Protein AF-A0A8W8NIX4-F1 (afdb_monomer)

Foldseek 3Di:
DDPLVVLLLLLLQVLLQVQKDWLVVSQVSSCPPPVNVPPPDDSVNSVVSVVVPPCFWDWDDDPVTTMIGTNDPEAADPCPPPDPFPPVDLYAQFDPCLLVVRDPVVVDVDPDHDPTHHDCPDPRSCVSCVVSVNNPPDSVSVSVSLCPPPVNVVPPPLPQAAADPCLCVPNDPDPLDLYDQAHPCLLVVNDPCPPNDPTDNDCLPPSNVVSCVSVVHDPPDDSVSSSVSSCCSHPVPDDDDDDDDDDDDDDDDDDDDDDDDDDDDDDDDDDDDD

Solvent-accessible surface area (backbone atoms only — not comparable to full-atom values): 17317 Å² total; per-residue (Å²): 135,53,73,63,57,52,54,48,53,51,51,47,55,52,34,65,76,55,54,54,42,39,40,62,55,49,41,49,55,54,37,68,34,84,93,26,68,84,54,87,67,47,54,72,57,52,51,57,51,49,63,75,36,65,76,48,40,45,76,46,82,51,90,91,54,29,33,37,28,62,44,76,91,63,56,63,47,91,48,71,88,79,51,85,39,72,86,82,42,64,41,34,63,45,30,66,42,54,57,66,79,61,29,62,57,74,78,39,93,54,92,57,79,63,97,47,46,93,53,69,81,46,76,59,32,47,53,33,26,53,75,71,62,40,71,88,51,51,73,65,57,46,29,53,53,44,56,70,31,64,69,56,63,64,48,77,57,67,71,74,77,43,70,29,69,42,46,76,71,74,69,59,87,63,92,83,57,98,39,40,70,51,30,66,43,54,64,70,72,67,45,90,54,60,94,73,41,95,51,44,81,68,72,80,38,70,75,43,38,52,51,34,52,70,62,76,42,75,69,88,63,56,75,64,58,36,40,51,55,49,38,51,69,66,54,64,89,61,83,85,84,82,84,79,86,78,80,89,84,80,93,83,79,88,85,81,86,77,82,88,82,85,91,85,84,90,84,87,82,89,81,88,80,132

Mean predicted aligned error: 18.23 Å

pLDDT: mean 74.91, std 17.7, range [29.52, 93.88]

InterPro domains:
  IPR000571 Zinc finger, CCCH-type [PS50103] (182-204)
  IPR051712 Mono-ADP-ribosyltransferase and antiviral protein [PTHR45740] (38-231)
  IPR057602 PARP12-like, CCCH zinc finger tandem [PF25261] (77-125)
  IPR057602 PARP12-like, CCCH zinc finger tandem [PF25261] (170-204)

Structure (mmCIF, N/CA/C/O backbone):
data_AF-A0A8W8NIX4-F1
#
_entry.id   AF-A0A8W8NIX4-F1
#
loop_
_atom_site.group_PDB
_atom_site.id
_atom_site.type_symbol
_atom_site.label_atom_id
_atom_site.label_alt_id
_atom_site.label_comp_id
_atom_site.label_asym_id
_atom_site.label_entity_id
_atom_site.label_seq_id
_atom_site.pdbx_PDB_ins_code
_atom_site.Cartn_x
_atom_site.Cartn_y
_atom_site.Cartn_z
_atom_site.occupancy
_atom_site.B_iso_or_equiv
_atom_site.auth_seq_id
_atom_site.auth_comp_id
_atom_site.auth_asym_id
_atom_site.auth_atom_id
_atom_site.pdbx_PDB_model_num
ATOM 1 N N . MET A 1 1 ? -23.989 10.417 13.147 1.00 68.62 1 MET A N 1
ATOM 2 C CA . MET A 1 1 ? -23.010 9.356 13.462 1.00 68.62 1 MET A CA 1
ATOM 3 C C . MET A 1 1 ? -23.666 8.386 14.427 1.00 68.62 1 MET A C 1
ATOM 5 O O . MET A 1 1 ? -24.214 8.840 15.423 1.00 68.62 1 MET A O 1
ATOM 9 N N . THR A 1 2 ? -23.696 7.092 14.107 1.00 87.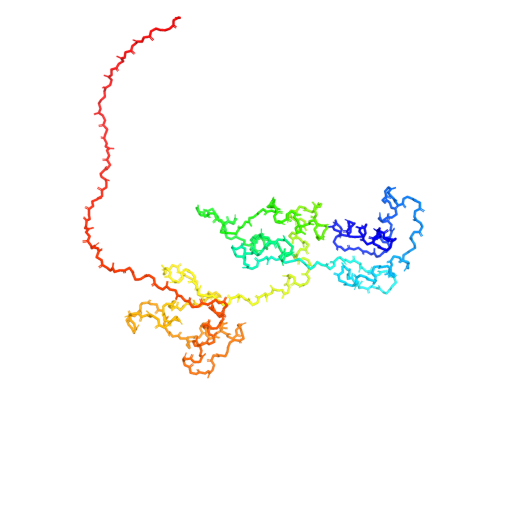50 2 THR A N 1
ATOM 10 C CA . THR A 1 2 ? -24.267 6.067 14.998 1.00 87.50 2 THR A CA 1
ATOM 11 C C . THR A 1 2 ? -23.307 5.735 16.140 1.00 87.50 2 THR A C 1
ATOM 13 O O . THR A 1 2 ? -22.107 5.995 16.045 1.00 87.50 2 THR A O 1
ATOM 16 N N . PHE A 1 3 ? -23.816 5.112 17.207 1.00 84.94 3 PHE A N 1
ATOM 17 C CA . PHE A 1 3 ? -22.979 4.633 18.310 1.00 84.94 3 PHE A CA 1
ATOM 18 C C . PHE A 1 3 ? -21.866 3.690 17.819 1.00 84.94 3 PHE A C 1
ATOM 20 O O . PHE A 1 3 ? -20.700 3.896 18.140 1.00 84.94 3 PHE A O 1
ATOM 27 N N . SER A 1 4 ? -22.193 2.722 16.957 1.00 85.31 4 SER A N 1
ATOM 28 C CA . SER A 1 4 ? -21.207 1.803 16.369 1.00 85.31 4 SER A CA 1
ATOM 29 C C . SER A 1 4 ? -20.141 2.523 15.537 1.00 85.31 4 SER A C 1
ATOM 31 O O . SER A 1 4 ? -18.967 2.180 15.635 1.00 85.31 4 SER A O 1
ATOM 33 N N . GLN A 1 5 ? -20.519 3.556 14.771 1.00 83.12 5 GLN A N 1
ATOM 34 C CA . GLN A 1 5 ? -19.571 4.370 13.997 1.00 83.12 5 GLN A CA 1
ATOM 35 C C . GLN A 1 5 ? -18.630 5.177 14.898 1.00 83.12 5 GLN A C 1
ATOM 37 O O . GLN A 1 5 ? -17.447 5.297 14.590 1.00 83.12 5 GLN A O 1
ATOM 42 N N . PHE A 1 6 ? -19.137 5.706 16.012 1.00 87.12 6 PHE A N 1
ATOM 43 C CA . PHE A 1 6 ? -18.326 6.416 16.999 1.00 87.12 6 PHE A CA 1
ATOM 44 C C . PHE A 1 6 ? -17.304 5.481 17.667 1.00 87.12 6 PHE A C 1
ATOM 46 O O . PHE A 1 6 ? -16.113 5.786 17.696 1.00 87.12 6 PHE A O 1
ATOM 53 N N . ILE A 1 7 ? -17.742 4.299 18.121 1.00 88.94 7 ILE A N 1
ATOM 54 C CA . ILE A 1 7 ? -16.846 3.289 18.709 1.00 88.94 7 ILE A CA 1
ATOM 55 C C . ILE A 1 7 ? -15.809 2.802 17.698 1.00 88.94 7 ILE A C 1
ATOM 57 O O . ILE A 1 7 ? -14.640 2.665 18.052 1.00 88.94 7 ILE A O 1
ATOM 61 N N . LYS A 1 8 ? -16.207 2.597 16.437 1.00 86.75 8 LYS A N 1
ATOM 62 C CA . LYS A 1 8 ? -15.278 2.278 15.349 1.00 86.75 8 LYS A CA 1
ATOM 63 C C . LYS A 1 8 ? -14.171 3.327 15.234 1.00 86.75 8 LYS A C 1
ATOM 65 O O . LYS A 1 8 ? -13.006 2.952 15.226 1.00 86.75 8 LYS A O 1
ATOM 70 N N . GLN A 1 9 ? -14.513 4.615 15.172 1.00 85.12 9 GLN A N 1
ATOM 71 C CA . GLN A 1 9 ? -13.513 5.678 15.019 1.00 85.12 9 GLN A CA 1
ATOM 72 C C . GLN A 1 9 ? -12.544 5.758 16.200 1.00 85.12 9 GLN A C 1
ATOM 74 O O . GLN A 1 9 ? -11.347 5.957 16.001 1.00 85.12 9 GLN A O 1
ATOM 79 N N . LEU A 1 10 ? -13.037 5.568 17.425 1.00 87.31 10 LEU A N 1
ATOM 80 C CA . LEU A 1 10 ? -12.178 5.516 18.607 1.00 87.31 10 LEU A CA 1
ATOM 81 C C . LEU A 1 10 ? -11.246 4.306 18.575 1.00 87.31 10 LEU A C 1
ATOM 83 O O . LEU A 1 10 ? -10.051 4.451 18.821 1.00 87.31 10 LEU A O 1
ATOM 87 N N . ALA A 1 11 ? -11.767 3.130 18.222 1.00 88.06 11 ALA A N 1
ATOM 88 C CA . ALA A 1 11 ? -10.952 1.933 18.066 1.00 88.06 11 ALA A CA 1
ATOM 89 C C . ALA A 1 11 ? -9.881 2.120 16.979 1.00 88.06 11 ALA A C 1
ATOM 91 O O . ALA A 1 11 ? -8.728 1.763 17.200 1.00 88.06 11 ALA A O 1
ATOM 92 N N . GLU A 1 12 ? -10.226 2.742 15.846 1.00 83.56 12 GLU A N 1
ATOM 93 C CA . GLU A 1 12 ? -9.268 3.111 14.798 1.00 83.56 12 GLU A CA 1
ATOM 94 C C . GLU A 1 12 ? -8.192 4.066 15.309 1.00 83.56 12 GLU A C 1
ATOM 96 O O . GLU A 1 12 ? -7.015 3.873 15.017 1.00 83.56 12 GLU A O 1
ATOM 101 N N . HIS A 1 13 ? -8.565 5.062 16.109 1.00 83.31 13 HIS A N 1
ATOM 102 C CA . HIS A 1 13 ? -7.613 6.012 16.669 1.00 83.31 13 HIS A CA 1
ATOM 103 C C . HIS A 1 13 ? -6.640 5.359 17.664 1.00 83.31 13 HIS A C 1
ATOM 105 O O . HIS A 1 13 ? -5.436 5.618 17.606 1.00 83.31 13 HIS A O 1
ATOM 111 N N . VAL A 1 14 ? -7.142 4.499 18.556 1.00 85.81 14 VAL A N 1
ATOM 112 C CA . VAL A 1 14 ? -6.322 3.780 19.545 1.00 85.81 14 VAL A CA 1
ATOM 113 C C . VAL A 1 14 ? -5.394 2.785 18.849 1.00 85.81 14 VAL A C 1
ATOM 115 O O . VAL A 1 14 ? -4.175 2.852 19.010 1.00 85.81 14 VAL A O 1
ATOM 118 N N . LEU A 1 15 ? -5.951 1.906 18.012 1.00 84.06 15 LEU A N 1
ATOM 119 C CA . LEU A 1 15 ? -5.181 0.883 17.301 1.00 84.06 15 LEU A CA 1
ATOM 120 C C . LEU A 1 15 ? -4.239 1.478 16.254 1.00 84.06 15 LEU A C 1
ATOM 122 O O . LEU A 1 15 ? -3.257 0.839 15.883 1.00 84.06 15 LEU A O 1
ATOM 126 N N . ALA A 1 16 ? -4.483 2.708 15.787 1.00 75.50 16 ALA A N 1
ATOM 127 C CA . ALA A 1 16 ? -3.515 3.387 14.942 1.00 75.50 16 ALA A CA 1
ATOM 128 C C . ALA A 1 16 ? -2.173 3.598 15.650 1.00 75.50 16 ALA A C 1
ATOM 130 O O . ALA A 1 16 ? -1.143 3.545 14.981 1.00 75.50 16 ALA A O 1
ATOM 131 N N . ARG A 1 17 ? -2.186 3.793 16.974 1.00 73.31 17 ARG A N 1
ATOM 132 C CA . ARG A 1 17 ? -0.989 4.020 17.795 1.00 73.31 17 ARG A CA 1
ATOM 133 C C . ARG A 1 17 ? -0.378 2.720 18.311 1.00 73.31 17 ARG A C 1
ATOM 135 O O . ARG A 1 17 ? 0.840 2.617 18.366 1.00 73.31 17 ARG A O 1
ATOM 142 N N . GLU A 1 18 ? -1.221 1.758 18.678 1.00 71.88 18 GLU A N 1
ATOM 143 C CA . GLU A 1 18 ? -0.799 0.529 19.367 1.00 71.88 18 GLU A CA 1
ATOM 144 C C . GLU A 1 18 ? -0.644 -0.687 18.432 1.00 71.88 18 GLU A C 1
ATOM 146 O O . GLU A 1 18 ? -0.256 -1.740 18.907 1.00 71.88 18 GLU A O 1
ATOM 151 N N . PHE A 1 19 ? -0.863 -0.547 17.115 1.00 72.81 19 PHE A N 1
ATOM 152 C CA . PHE A 1 19 ? -0.756 -1.567 16.043 1.00 72.81 19 PHE A CA 1
ATOM 153 C C . PHE A 1 19 ? -1.643 -2.816 16.214 1.00 72.81 19 PHE A C 1
ATOM 155 O O . PHE A 1 19 ? -2.429 -3.134 15.316 1.00 72.81 19 PHE A O 1
ATOM 162 N N . ALA A 1 20 ? -1.550 -3.492 17.354 1.00 84.25 20 ALA A N 1
ATOM 163 C CA . ALA A 1 20 ? -2.376 -4.600 17.789 1.00 84.25 20 ALA A CA 1
ATOM 164 C C . ALA A 1 20 ? -2.424 -4.639 19.324 1.00 84.25 20 ALA A C 1
ATOM 166 O O . ALA A 1 20 ? -1.425 -4.377 19.989 1.00 84.25 20 ALA A O 1
ATOM 167 N N . MET A 1 21 ? -3.578 -4.969 19.901 1.00 90.12 21 MET A N 1
ATOM 168 C CA . MET A 1 21 ? -3.688 -5.147 21.350 1.00 90.12 21 MET A CA 1
ATOM 169 C C . MET A 1 21 ? -4.822 -6.111 21.715 1.00 90.12 21 MET A C 1
ATOM 171 O O . MET A 1 21 ? -5.760 -6.267 20.925 1.00 90.12 21 MET A O 1
ATOM 175 N N . PRO A 1 22 ? -4.799 -6.725 22.911 1.00 92.56 22 PRO A N 1
ATOM 176 C CA . PRO A 1 22 ? -5.915 -7.532 23.391 1.00 92.56 22 PRO A CA 1
ATOM 177 C C . PRO A 1 22 ? -7.219 -6.728 23.413 1.00 92.56 22 PRO A C 1
ATOM 179 O O . PRO A 1 22 ? -7.224 -5.539 23.755 1.00 92.56 22 PRO A O 1
ATOM 182 N N . LEU A 1 23 ? -8.339 -7.369 23.077 1.00 91.56 23 LEU A N 1
ATOM 183 C CA . LEU A 1 23 ? -9.665 -6.747 23.073 1.00 91.56 23 LEU A CA 1
ATOM 184 C C . LEU A 1 23 ? -10.002 -6.099 24.429 1.00 91.56 23 LEU A C 1
ATOM 186 O O . LEU A 1 23 ? -10.593 -5.015 24.473 1.00 91.56 23 LEU A O 1
ATOM 190 N N . SER A 1 24 ? -9.612 -6.736 25.532 1.00 90.56 24 SER A N 1
ATOM 191 C CA . SER A 1 24 ? -9.742 -6.205 26.891 1.00 90.56 24 SER A CA 1
ATOM 192 C C . SER A 1 24 ? -8.970 -4.891 27.078 1.00 90.56 24 SER A C 1
ATOM 194 O O . SER A 1 24 ? -9.516 -3.921 27.619 1.00 90.56 24 SER A O 1
ATOM 196 N N . GLY A 1 25 ? -7.741 -4.828 26.560 1.00 90.94 25 GLY A N 1
ATOM 197 C CA . GLY A 1 25 ? -6.891 -3.641 26.541 1.00 90.94 25 GLY A CA 1
ATOM 198 C C . GLY A 1 25 ? -7.493 -2.515 25.703 1.00 90.94 25 GLY A C 1
ATOM 199 O O . GLY A 1 25 ? -7.565 -1.377 26.168 1.00 90.94 25 GLY A O 1
ATOM 200 N N . LEU A 1 26 ? -8.025 -2.831 24.520 1.00 91.06 26 LEU A N 1
ATOM 201 C CA . LEU A 1 26 ? -8.713 -1.859 23.667 1.00 91.06 26 LEU A CA 1
ATOM 202 C C . LEU A 1 26 ? -9.961 -1.285 24.352 1.00 91.06 26 LEU A C 1
ATOM 204 O O . LEU A 1 26 ? -10.183 -0.074 24.343 1.00 91.06 26 LEU A O 1
ATOM 208 N N . ALA A 1 27 ? -10.758 -2.133 25.007 1.00 90.06 27 ALA A N 1
ATOM 209 C CA . ALA A 1 27 ? -11.926 -1.694 25.769 1.00 90.06 27 ALA A CA 1
ATOM 210 C C . ALA A 1 27 ? -11.552 -0.784 26.949 1.00 90.06 27 ALA A C 1
ATOM 212 O O . ALA A 1 27 ? -12.332 0.095 27.321 1.00 90.06 27 ALA A O 1
ATOM 213 N N . LEU A 1 28 ? -10.387 -0.994 27.568 1.00 88.62 28 LEU A N 1
ATOM 214 C CA . LEU A 1 28 ? -9.867 -0.120 28.618 1.00 88.62 28 LEU A CA 1
ATOM 215 C C . LEU A 1 28 ? -9.376 1.215 28.043 1.00 88.62 28 LEU A C 1
ATOM 217 O O . LEU A 1 28 ? -9.748 2.265 28.563 1.00 88.62 28 LEU A O 1
ATOM 221 N N . ALA A 1 29 ? -8.620 1.184 26.945 1.00 88.44 29 ALA A N 1
ATOM 222 C CA . ALA A 1 29 ? -8.117 2.377 26.269 1.00 88.44 29 ALA A CA 1
ATOM 223 C C . ALA A 1 29 ? -9.255 3.296 25.795 1.00 88.44 29 ALA A C 1
ATOM 225 O O . ALA A 1 29 ? -9.218 4.494 26.058 1.00 88.44 29 ALA A O 1
ATOM 226 N N . ILE A 1 30 ? -10.310 2.732 25.194 1.00 88.00 30 ILE A N 1
ATOM 227 C CA . ILE A 1 30 ? -11.506 3.489 24.785 1.00 88.00 30 ILE A CA 1
ATOM 228 C C . ILE A 1 30 ? -12.200 4.124 25.998 1.00 88.00 30 ILE A C 1
ATOM 230 O O . ILE A 1 30 ? -12.649 5.261 25.921 1.00 88.00 30 ILE A O 1
ATOM 234 N N . ARG A 1 31 ? -12.275 3.427 27.137 1.00 84.75 31 ARG A N 1
ATOM 235 C CA . ARG A 1 31 ? -12.898 3.953 28.370 1.00 84.75 31 ARG A CA 1
ATOM 236 C C . ARG A 1 31 ? -12.125 5.111 28.988 1.00 84.75 31 ARG A C 1
ATOM 238 O O . ARG A 1 31 ? -12.722 5.978 29.618 1.00 84.75 31 ARG A O 1
ATOM 245 N N . ASN A 1 32 ? -10.805 5.080 28.833 1.00 83.62 32 ASN A N 1
ATOM 246 C CA . ASN A 1 32 ? -9.908 6.116 29.322 1.00 83.62 32 ASN A CA 1
ATOM 247 C C . ASN A 1 32 ? -9.914 7.361 28.421 1.00 83.62 32 ASN A C 1
ATOM 249 O O . ASN A 1 32 ? -9.371 8.391 28.823 1.00 83.62 32 ASN A O 1
ATOM 253 N N . ASP A 1 33 ? -10.539 7.299 27.239 1.00 81.44 33 ASP A N 1
ATOM 254 C CA . ASP A 1 33 ? -10.767 8.482 26.417 1.00 81.44 33 ASP A CA 1
ATOM 255 C C . ASP A 1 33 ? -11.686 9.468 27.170 1.00 81.44 33 ASP A C 1
ATOM 257 O O . ASP A 1 33 ? -12.766 9.074 27.631 1.00 81.44 33 ASP A O 1
ATOM 261 N N . PRO A 1 34 ? -11.307 10.755 27.298 1.00 78.50 34 PRO A N 1
ATOM 262 C CA . PRO A 1 34 ? -12.113 11.760 27.993 1.00 78.50 34 PRO A CA 1
ATOM 263 C C . PRO A 1 34 ? -13.551 11.860 27.472 1.00 78.50 34 PRO A C 1
ATOM 265 O O . PRO A 1 34 ? -14.472 12.134 28.244 1.00 78.50 34 PRO A O 1
ATOM 268 N N . SER A 1 35 ? -13.756 11.584 26.182 1.00 74.38 35 SER A N 1
ATOM 269 C CA . SER A 1 35 ? -15.058 11.605 25.508 1.00 74.38 35 SER A CA 1
ATOM 270 C C . SER A 1 35 ? -15.941 10.410 25.891 1.00 74.38 35 SER 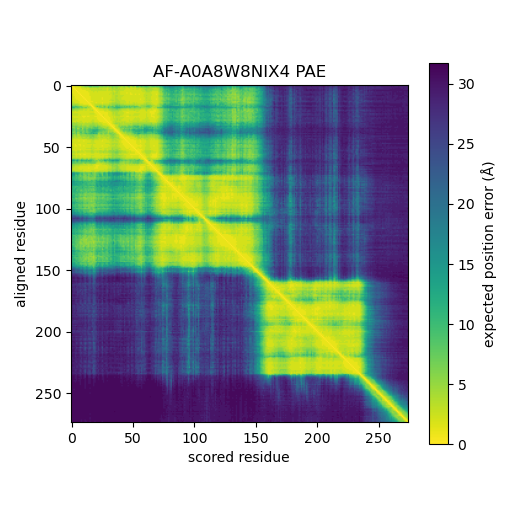A C 1
ATOM 272 O O . SER A 1 35 ? -17.146 10.431 25.649 1.00 74.38 35 SER A O 1
ATOM 274 N N . CYS A 1 36 ? -15.362 9.373 26.503 1.00 75.06 36 CYS A N 1
ATOM 275 C CA . CYS A 1 36 ? -16.015 8.114 26.861 1.00 75.06 36 CYS A CA 1
ATOM 276 C C . CYS A 1 36 ? -16.025 7.834 28.368 1.00 75.06 36 CYS A C 1
ATOM 278 O O . CYS A 1 36 ? -16.373 6.727 28.774 1.00 75.06 36 CYS A O 1
ATOM 280 N N . LYS A 1 37 ? -15.709 8.826 29.211 1.00 66.00 37 LYS A N 1
ATOM 281 C CA . LYS A 1 37 ? -15.588 8.670 30.674 1.00 66.00 37 LYS A CA 1
ATOM 282 C C . LYS A 1 37 ? -16.801 8.003 31.347 1.00 66.00 37 LYS A C 1
ATOM 284 O O . LYS A 1 37 ? -16.649 7.328 32.361 1.00 66.00 37 LYS A O 1
ATOM 289 N N . TYR A 1 38 ? -18.000 8.180 30.789 1.00 72.06 38 TYR A N 1
ATOM 290 C CA . TYR A 1 38 ? -19.254 7.608 31.305 1.00 72.06 38 TYR A CA 1
ATOM 291 C C . TYR A 1 38 ? -19.743 6.383 30.520 1.00 72.06 38 TYR A C 1
ATOM 293 O O . TYR A 1 38 ? -20.796 5.821 30.825 1.00 72.06 38 TYR A O 1
ATOM 301 N N . LEU A 1 39 ? -19.001 5.964 29.497 1.00 75.19 39 LEU A N 1
ATOM 302 C CA . LEU A 1 39 ? -19.391 4.874 28.626 1.00 75.19 39 LEU A CA 1
ATOM 303 C C . LEU A 1 39 ? -19.068 3.523 29.276 1.00 75.19 39 LEU A C 1
ATOM 305 O O . LEU A 1 39 ? -17.912 3.118 29.390 1.00 75.19 39 LEU A O 1
ATOM 309 N N . GLN A 1 40 ? -20.106 2.776 29.651 1.00 73.69 40 GLN A N 1
ATOM 310 C CA . GLN A 1 40 ? -19.968 1.411 30.168 1.00 73.69 40 GLN A CA 1
ATOM 311 C C . GLN A 1 40 ? -19.853 0.387 29.028 1.00 73.69 40 GLN A C 1
ATOM 313 O O . GLN A 1 40 ? -20.715 -0.477 28.844 1.00 73.69 40 GLN A O 1
ATOM 318 N N . LEU A 1 41 ? -18.790 0.487 28.227 1.00 80.38 41 LEU A N 1
ATOM 319 C CA . LEU A 1 41 ? -18.563 -0.433 27.116 1.00 80.38 41 LEU A CA 1
ATOM 320 C C . LEU A 1 41 ? -17.995 -1.767 27.624 1.00 80.38 41 LEU A C 1
ATOM 322 O O . LEU A 1 41 ? -16.831 -1.861 28.011 1.00 80.38 41 LEU A O 1
ATOM 326 N N . LYS A 1 42 ? -18.823 -2.818 27.621 1.00 83.31 42 LYS A N 1
ATOM 327 C CA . LYS A 1 42 ? -18.377 -4.184 27.938 1.00 83.31 42 LYS A CA 1
ATOM 328 C C . LYS A 1 42 ? -17.537 -4.756 26.779 1.00 83.31 42 LYS A C 1
ATOM 330 O O . LYS A 1 42 ? -17.915 -4.531 25.626 1.00 83.31 42 LYS A O 1
ATOM 335 N N . PRO A 1 43 ? -16.490 -5.566 27.042 1.00 83.06 43 PRO A N 1
ATOM 336 C CA . PRO A 1 43 ? -15.667 -6.182 25.992 1.00 83.06 43 PRO A CA 1
ATOM 337 C C . PRO A 1 43 ? -16.477 -6.969 24.954 1.00 83.06 43 PRO A C 1
ATOM 339 O O . PRO A 1 43 ? -16.242 -6.842 23.759 1.00 83.06 43 PRO A O 1
ATOM 342 N N . ILE A 1 44 ? -17.513 -7.695 25.388 1.00 86.19 44 ILE A N 1
ATOM 343 C CA . ILE A 1 44 ? -18.415 -8.444 24.494 1.00 86.19 44 ILE A CA 1
ATOM 344 C C . ILE A 1 44 ? -19.148 -7.507 23.522 1.00 86.19 44 ILE A C 1
ATOM 346 O O . ILE A 1 44 ? -19.319 -7.831 22.348 1.00 86.19 44 ILE A O 1
ATOM 350 N N . THR A 1 45 ? -19.586 -6.338 23.995 1.00 88.69 45 THR A N 1
ATOM 351 C CA . THR A 1 45 ? -20.259 -5.341 23.153 1.00 88.69 45 THR A CA 1
ATOM 352 C C . THR A 1 45 ? -19.282 -4.728 22.157 1.00 88.69 45 THR A C 1
ATOM 354 O O . THR A 1 45 ? -19.626 -4.601 20.985 1.00 88.69 45 THR A O 1
ATOM 357 N N . LEU A 1 46 ? -18.059 -4.404 22.595 1.00 90.62 46 LEU A N 1
ATOM 358 C CA . LEU A 1 46 ? -17.000 -3.924 21.705 1.00 90.62 46 LEU A CA 1
ATOM 359 C C . LEU A 1 46 ? -16.699 -4.958 20.614 1.00 90.62 46 LEU A C 1
ATOM 361 O O . LEU A 1 46 ? -16.698 -4.604 19.440 1.00 90.62 46 LEU A O 1
ATOM 365 N N . HIS A 1 47 ? -16.541 -6.232 20.980 1.00 91.62 47 HIS A N 1
ATOM 366 C CA . HIS A 1 47 ? -16.286 -7.310 20.026 1.00 91.62 47 HIS A CA 1
ATOM 367 C C . HIS A 1 47 ? -17.360 -7.360 18.932 1.00 91.62 47 HIS A C 1
ATOM 369 O O . HIS A 1 47 ? -17.034 -7.309 17.749 1.00 91.62 47 HIS A O 1
ATOM 375 N N . LYS A 1 48 ? -18.644 -7.364 19.320 1.00 90.75 48 LYS A N 1
ATOM 376 C CA . LYS A 1 48 ? -19.776 -7.385 18.377 1.00 90.75 48 LYS A CA 1
ATOM 377 C C . LYS A 1 48 ? -19.796 -6.167 17.450 1.00 90.75 48 LYS A C 1
ATOM 379 O O . LYS A 1 48 ? -20.091 -6.308 16.268 1.00 90.75 48 LYS A O 1
ATOM 384 N N . ILE A 1 49 ? -19.488 -4.976 17.972 1.00 92.25 49 ILE A N 1
ATOM 385 C CA . ILE A 1 49 ? -19.428 -3.750 17.164 1.00 92.25 49 ILE A CA 1
ATOM 386 C C . ILE A 1 49 ? -18.302 -3.852 16.137 1.00 92.25 49 ILE A C 1
ATOM 388 O O . ILE A 1 49 ? -18.533 -3.618 14.956 1.00 92.25 49 ILE A O 1
ATOM 392 N N . LEU A 1 50 ? -17.097 -4.224 16.561 1.00 91.44 50 LEU A N 1
ATOM 393 C CA . LEU A 1 50 ? -15.936 -4.299 15.676 1.00 91.44 50 LEU A CA 1
ATOM 394 C C . LEU A 1 50 ? -16.076 -5.410 14.620 1.00 91.44 50 LEU A C 1
ATOM 396 O O . LEU A 1 50 ? -15.682 -5.206 13.477 1.00 91.44 50 LEU A O 1
ATOM 400 N N . GLN A 1 51 ? -16.723 -6.533 14.954 1.00 90.50 51 GLN A N 1
ATOM 401 C CA . GLN A 1 51 ? -17.066 -7.596 13.997 1.00 90.50 51 GLN A CA 1
ATOM 402 C C . GLN A 1 51 ? -18.014 -7.133 12.880 1.00 90.50 51 GLN A C 1
ATOM 404 O O . GLN A 1 51 ? -18.000 -7.714 11.800 1.00 90.50 51 GLN A O 1
ATOM 409 N N . SER A 1 52 ? -18.801 -6.072 13.098 1.00 89.75 52 SER A N 1
ATOM 410 C CA . SER A 1 52 ? -19.620 -5.467 12.035 1.00 89.75 52 SER A CA 1
ATOM 411 C C . SER A 1 52 ? -18.806 -4.659 11.010 1.00 89.75 52 SER A C 1
ATOM 413 O O . SER A 1 52 ? -19.363 -4.196 10.018 1.00 89.75 52 SER A O 1
ATOM 415 N N . TYR A 1 53 ? -17.490 -4.520 11.221 1.00 85.75 53 TYR A N 1
ATOM 416 C CA . TYR A 1 53 ? -16.555 -3.812 10.344 1.00 85.75 53 TYR A CA 1
ATOM 417 C C . TYR A 1 53 ? -15.360 -4.706 9.952 1.00 85.75 53 TYR A C 1
ATOM 419 O O . TYR A 1 53 ? -14.211 -4.376 10.269 1.00 85.75 53 TYR A O 1
ATOM 427 N N . PRO A 1 54 ? -15.601 -5.830 9.251 1.00 81.12 54 PRO A N 1
ATOM 428 C CA . PRO A 1 54 ? -14.557 -6.797 8.893 1.00 81.12 54 PRO A CA 1
ATOM 429 C C . PRO A 1 54 ? -13.486 -6.222 7.950 1.00 81.12 54 PRO A C 1
ATOM 431 O O . PRO A 1 54 ? -12.365 -6.724 7.896 1.00 81.12 54 PRO A O 1
ATOM 434 N N . ASP A 1 55 ? -13.797 -5.141 7.234 1.00 75.62 55 ASP A N 1
ATOM 435 C CA . ASP A 1 55 ? -12.834 -4.447 6.373 1.00 75.62 55 ASP A CA 1
ATOM 436 C C . ASP A 1 55 ? -11.880 -3.540 7.158 1.00 75.62 55 ASP A C 1
ATOM 438 O O . ASP A 1 55 ? -10.835 -3.158 6.643 1.00 75.62 55 ASP A O 1
ATOM 442 N N . SER A 1 56 ? -12.218 -3.196 8.406 1.00 80.44 56 SER A N 1
ATOM 443 C CA . SER A 1 56 ? -11.425 -2.291 9.246 1.00 80.44 56 SER A CA 1
ATOM 444 C C . SER A 1 56 ? -10.658 -3.008 10.353 1.00 80.44 56 SER A C 1
ATOM 446 O O . SER A 1 56 ? -9.597 -2.529 10.742 1.00 80.44 56 SER A O 1
ATOM 448 N N . PHE A 1 57 ? -11.143 -4.146 10.860 1.00 86.75 57 PHE A N 1
ATOM 449 C CA . PHE A 1 57 ? -10.520 -4.847 11.989 1.00 86.75 57 PHE A CA 1
ATOM 450 C C . PHE A 1 57 ? -10.283 -6.323 11.684 1.00 86.75 57 PHE A C 1
ATOM 452 O O . PHE A 1 57 ? -11.140 -7.000 11.119 1.00 86.75 57 PHE A O 1
ATOM 459 N N . LYS A 1 58 ? -9.130 -6.832 12.123 1.00 87.44 58 LYS A N 1
ATOM 460 C CA . LYS A 1 58 ? -8.802 -8.259 12.142 1.00 87.44 58 LYS A CA 1
ATOM 461 C C . LYS A 1 58 ? -8.644 -8.731 13.588 1.00 87.44 58 LYS A C 1
ATOM 463 O O . LYS A 1 58 ? -8.168 -7.980 14.439 1.00 87.44 58 LYS A O 1
ATOM 468 N N . PHE A 1 59 ? -9.039 -9.975 13.838 1.00 89.06 59 PHE A N 1
ATOM 469 C CA . PHE A 1 59 ? -8.946 -10.640 15.138 1.00 89.06 59 PHE A CA 1
ATOM 470 C C . PHE A 1 59 ? -8.056 -11.875 15.008 1.00 89.06 59 PHE A C 1
ATOM 472 O O . PHE A 1 59 ? -8.219 -12.640 14.057 1.00 89.06 59 PHE A O 1
ATOM 479 N N . GLN A 1 60 ? -7.127 -12.072 15.941 1.00 86.56 60 GLN A N 1
ATOM 480 C CA . GLN A 1 60 ? -6.232 -13.233 15.987 1.00 86.56 60 GLN A CA 1
ATOM 481 C C . GLN A 1 60 ? -6.066 -13.735 17.431 1.00 86.56 60 GLN A C 1
ATOM 483 O O . GLN A 1 60 ? -6.373 -13.025 18.385 1.00 86.56 60 GLN A O 1
ATOM 488 N N . GLY A 1 61 ? -5.582 -14.965 17.609 1.00 80.88 61 GLY A N 1
ATOM 489 C CA . GLY A 1 61 ? -5.252 -15.503 18.934 1.00 80.88 61 GLY A CA 1
ATOM 490 C C . GLY A 1 61 ? -6.432 -16.105 19.710 1.00 80.88 61 GLY A C 1
ATOM 491 O O . GLY A 1 61 ? -7.311 -16.752 19.137 1.00 80.88 61 GLY A O 1
ATOM 492 N N . ALA A 1 62 ? -6.391 -15.978 21.040 1.00 79.62 62 ALA A N 1
ATOM 493 C CA . ALA A 1 62 ? -7.275 -16.685 21.970 1.00 79.62 62 ALA A CA 1
ATOM 494 C C . ALA A 1 62 ? -8.762 -16.315 21.801 1.00 79.62 62 ALA A C 1
ATOM 496 O O . ALA A 1 62 ? -9.108 -15.179 21.494 1.00 79.62 62 ALA A O 1
ATOM 497 N N . ARG A 1 63 ? -9.666 -17.275 22.056 1.00 77.94 63 ARG A N 1
ATOM 498 C CA . ARG A 1 63 ? -11.120 -17.071 21.887 1.00 77.94 63 ARG A CA 1
ATOM 499 C C . ARG A 1 63 ? -11.733 -16.086 22.886 1.00 77.94 63 ARG A C 1
ATOM 501 O O . ARG A 1 63 ? -12.721 -15.439 22.553 1.00 77.94 63 ARG A O 1
ATOM 508 N N . GLU A 1 64 ? -11.193 -16.011 24.100 1.00 83.56 64 GLU A N 1
ATOM 509 C CA . GLU A 1 64 ? -11.766 -15.204 25.186 1.00 83.56 64 GLU A CA 1
ATOM 510 C C . GLU A 1 64 ? -11.316 -13.739 25.138 1.00 83.56 64 GLU A C 1
ATOM 512 O O . GLU A 1 64 ? -12.126 -12.843 25.372 1.00 83.56 64 GLU A O 1
ATOM 517 N N . ASP A 1 65 ? -10.053 -13.500 24.779 1.00 88.69 65 ASP A N 1
ATOM 518 C CA . ASP A 1 65 ? -9.468 -12.166 24.638 1.00 88.69 65 ASP A CA 1
ATOM 519 C C . ASP A 1 65 ? -8.614 -12.102 23.361 1.00 88.69 65 ASP A C 1
ATOM 521 O O . ASP A 1 65 ? -7.386 -12.201 23.422 1.00 88.69 65 ASP A O 1
ATOM 525 N N . PRO A 1 66 ? -9.258 -12.036 22.182 1.00 90.62 66 PRO A N 1
ATOM 526 C CA . PRO A 1 66 ? -8.540 -12.011 20.919 1.00 90.62 66 PRO A CA 1
ATOM 527 C C . PRO A 1 66 ? -7.734 -10.721 20.786 1.00 90.62 66 PRO A C 1
ATOM 529 O O . PRO A 1 66 ? -8.154 -9.645 21.220 1.00 90.62 66 PRO A O 1
ATOM 532 N N . GLU A 1 67 ? -6.595 -10.825 20.118 1.00 90.94 67 GLU A N 1
ATOM 533 C CA . GLU A 1 67 ? -5.821 -9.671 19.697 1.00 90.94 67 GLU A CA 1
ATOM 534 C C . GLU A 1 67 ? -6.537 -8.984 18.534 1.00 90.94 67 GLU A C 1
ATOM 536 O O . GLU A 1 67 ? -6.892 -9.617 17.534 1.00 90.94 67 GLU A O 1
ATOM 541 N N . VAL A 1 68 ? -6.766 -7.681 18.675 1.00 90.31 68 VAL A N 1
ATOM 542 C CA . VAL A 1 68 ? -7.440 -6.845 17.685 1.00 90.31 68 VAL A CA 1
ATOM 543 C C . VAL A 1 68 ? -6.419 -5.927 17.047 1.00 90.31 68 VAL A C 1
ATOM 545 O O . VAL A 1 68 ? -5.664 -5.242 17.734 1.00 90.31 68 VAL A O 1
ATOM 548 N N . SER A 1 69 ? -6.432 -5.863 15.725 1.00 86.31 69 SER A N 1
ATOM 549 C CA . SER A 1 69 ? -5.611 -4.930 14.957 1.00 86.31 69 SER A CA 1
ATOM 550 C C . SER A 1 69 ? -6.394 -4.373 13.782 1.00 86.31 69 SER A C 1
ATOM 552 O O . SER A 1 69 ? -7.430 -4.903 13.375 1.00 86.31 69 SER A O 1
ATOM 554 N N . LEU A 1 70 ? -5.913 -3.260 13.241 1.00 81.25 70 LEU A N 1
ATOM 555 C CA . LEU A 1 70 ? -6.540 -2.646 12.081 1.00 81.25 70 LEU A CA 1
ATOM 556 C C . LEU A 1 70 ? -6.141 -3.378 10.805 1.00 81.25 70 LEU A C 1
ATOM 558 O O . LEU A 1 70 ? -4.957 -3.588 10.539 1.00 81.25 70 LEU A O 1
ATOM 562 N N . ARG A 1 71 ? -7.135 -3.690 9.977 1.00 74.81 71 ARG A N 1
ATOM 563 C CA . ARG A 1 71 ? -6.915 -4.038 8.580 1.00 74.81 71 ARG A CA 1
ATOM 564 C C . ARG A 1 71 ? -6.622 -2.738 7.835 1.00 74.81 71 ARG A C 1
ATOM 566 O O . ARG A 1 71 ? -7.445 -1.829 7.784 1.00 74.81 71 ARG A O 1
ATOM 573 N N . LEU A 1 72 ? -5.400 -2.619 7.334 1.00 69.31 72 LEU A N 1
ATOM 574 C CA . LEU A 1 72 ? -4.993 -1.497 6.504 1.00 69.31 72 LEU A CA 1
ATOM 575 C C . LEU A 1 72 ? -5.234 -1.847 5.041 1.00 69.31 72 LEU A C 1
ATOM 577 O O . LEU A 1 72 ? -4.477 -2.617 4.466 1.00 69.31 72 LEU A O 1
ATOM 581 N N . SER A 1 73 ? -6.250 -1.245 4.434 1.00 70.75 73 SER A N 1
ATOM 582 C CA . SER A 1 73 ? -6.443 -1.266 2.981 1.00 70.75 73 SER A CA 1
ATOM 583 C C . SER A 1 73 ? -5.809 -0.018 2.351 1.00 70.75 73 SER A C 1
ATOM 585 O O . SER A 1 73 ? -6.501 0.781 1.719 1.00 70.75 73 SER A O 1
ATOM 587 N N . ILE A 1 74 ? -4.526 0.217 2.631 1.00 78.56 74 ILE A N 1
ATOM 588 C CA . ILE A 1 74 ? -3.753 1.328 2.066 1.00 78.56 74 ILE A CA 1
ATOM 589 C C . ILE A 1 74 ? -2.473 0.766 1.458 1.00 78.56 74 ILE A C 1
ATOM 591 O O . ILE A 1 74 ? -1.713 0.092 2.152 1.00 78.56 74 ILE A O 1
ATOM 595 N N . ASP A 1 75 ? -2.234 1.064 0.187 1.00 81.94 75 ASP A N 1
ATOM 596 C CA . ASP A 1 75 ? -0.997 0.703 -0.499 1.00 81.94 75 ASP A CA 1
ATOM 597 C C . ASP A 1 75 ? -0.326 1.963 -1.071 1.00 81.94 75 ASP A C 1
ATOM 599 O O . ASP A 1 75 ? -0.642 3.106 -0.712 1.00 81.94 75 ASP A O 1
ATOM 603 N N . ILE A 1 76 ? 0.663 1.759 -1.928 1.00 83.94 76 ILE A N 1
ATOM 604 C CA . ILE A 1 76 ? 1.408 2.776 -2.647 1.00 83.94 76 ILE A CA 1
ATOM 605 C C . ILE A 1 76 ? 0.903 2.801 -4.086 1.00 83.94 76 ILE A C 1
ATOM 607 O O . ILE A 1 76 ? 0.834 1.778 -4.757 1.00 83.94 76 ILE A O 1
ATOM 611 N N . CYS A 1 77 ? 0.569 3.991 -4.578 1.00 83.88 77 CYS A N 1
ATOM 612 C CA . CYS A 1 77 ? 0.070 4.168 -5.934 1.00 83.88 77 CYS A CA 1
ATOM 613 C C . CYS A 1 77 ? 1.148 3.796 -6.965 1.00 83.88 77 CYS A C 1
ATOM 615 O O . CYS A 1 77 ? 2.222 4.404 -6.994 1.00 83.88 77 CYS A O 1
ATOM 617 N N . ASN A 1 78 ? 0.828 2.858 -7.859 1.00 78.44 78 ASN A N 1
ATOM 618 C CA . ASN A 1 78 ? 1.746 2.395 -8.906 1.00 78.44 78 ASN A CA 1
ATOM 619 C C . ASN A 1 78 ? 1.888 3.381 -10.081 1.00 78.44 78 ASN A C 1
ATOM 621 O O . ASN A 1 78 ? 2.876 3.325 -10.809 1.00 78.44 78 ASN A O 1
ATOM 625 N N . ASN A 1 79 ? 0.954 4.328 -10.246 1.00 79.69 79 ASN A N 1
ATOM 626 C CA . ASN A 1 79 ? 0.957 5.295 -11.348 1.00 79.69 79 ASN A CA 1
ATOM 627 C C . ASN A 1 79 ? 0.815 6.744 -10.858 1.00 79.69 79 ASN A C 1
ATOM 629 O O . ASN A 1 79 ? -0.153 7.435 -11.159 1.00 79.69 79 ASN A O 1
ATOM 633 N N . VAL A 1 80 ? 1.800 7.229 -10.095 1.00 76.25 80 VAL A N 1
ATOM 634 C CA . VAL A 1 80 ? 1.784 8.590 -9.519 1.00 76.25 80 VAL A CA 1
ATOM 635 C C . VAL A 1 80 ? 1.689 9.690 -10.590 1.00 76.25 80 VAL A C 1
ATOM 637 O O . VAL A 1 80 ? 1.134 10.752 -10.315 1.00 76.25 80 VAL A O 1
ATOM 640 N N . ARG A 1 81 ? 2.219 9.456 -11.800 1.00 76.31 81 ARG A N 1
ATOM 641 C CA . ARG A 1 81 ? 2.268 10.458 -12.882 1.00 76.31 81 ARG A CA 1
ATOM 642 C C . ARG A 1 81 ? 0.905 10.704 -13.522 1.00 76.31 81 ARG A C 1
ATOM 644 O O . ARG A 1 81 ? 0.546 11.861 -13.701 1.00 76.31 81 ARG A O 1
ATOM 651 N N . ASN A 1 82 ? 0.149 9.639 -13.782 1.00 78.62 82 ASN A N 1
ATOM 652 C CA . ASN A 1 82 ? -1.188 9.717 -14.379 1.00 78.62 82 ASN A CA 1
ATOM 653 C C . ASN A 1 82 ? -2.276 9.380 -13.348 1.00 78.62 82 ASN A C 1
ATOM 655 O O . ASN A 1 82 ? -3.346 8.883 -13.688 1.00 78.62 82 ASN A O 1
ATOM 659 N N . CYS A 1 83 ? -1.990 9.609 -12.064 1.00 83.88 83 CYS A N 1
ATOM 660 C CA . CYS A 1 83 ? -2.919 9.282 -10.997 1.00 83.88 83 CYS A CA 1
ATOM 661 C C . CYS A 1 83 ? -4.168 10.173 -11.097 1.00 83.88 83 CYS A C 1
ATOM 663 O O . CYS A 1 83 ? -4.027 11.400 -11.091 1.00 83.88 83 CYS A O 1
ATOM 665 N N . PRO A 1 84 ? -5.388 9.602 -11.077 1.00 80.88 84 PRO A N 1
ATOM 666 C CA . PRO A 1 84 ? -6.625 10.387 -11.105 1.00 80.88 84 PRO A CA 1
ATOM 667 C C . PRO A 1 84 ? -6.829 11.225 -9.827 1.00 80.88 84 PRO A C 1
ATOM 669 O O . PRO A 1 84 ? -7.697 12.092 -9.777 1.00 80.88 84 PRO A O 1
ATOM 672 N N . GLY A 1 85 ? -6.010 10.991 -8.792 1.00 90.50 85 GLY A N 1
ATOM 673 C CA . GLY A 1 85 ? -6.057 11.689 -7.513 1.00 90.50 85 GLY A CA 1
ATOM 674 C C . GLY A 1 85 ? -7.212 11.228 -6.627 1.00 90.50 85 GLY A C 1
ATOM 675 O O . GLY A 1 85 ? -8.030 10.392 -6.997 1.00 90.50 85 GLY A O 1
ATOM 676 N N . PHE A 1 86 ? -7.266 11.735 -5.399 1.00 87.88 86 PHE A N 1
ATOM 677 C CA . PHE A 1 86 ? -8.376 11.455 -4.485 1.00 87.88 86 PHE A CA 1
ATOM 678 C C . PHE A 1 86 ? -9.667 12.166 -4.949 1.00 87.88 86 PHE A C 1
ATOM 680 O O . PHE A 1 86 ? -9.605 13.381 -5.180 1.00 87.88 86 PHE A O 1
ATOM 687 N N . PRO A 1 87 ? -10.847 11.503 -4.965 1.00 90.38 87 PRO A N 1
ATOM 688 C CA . PRO A 1 87 ? -11.177 10.226 -4.306 1.00 90.38 87 PRO A CA 1
ATOM 689 C C . PRO A 1 87 ? -10.980 8.942 -5.130 1.00 90.38 87 PRO A C 1
ATOM 691 O O . PRO A 1 87 ? -11.219 7.860 -4.593 1.00 90.38 87 PRO A O 1
ATOM 694 N N . GLN A 1 88 ? -10.577 9.038 -6.399 1.00 87.38 88 GLN A N 1
ATOM 695 C CA . GLN A 1 88 ? -10.419 7.889 -7.299 1.00 87.38 88 GLN A CA 1
ATOM 696 C C . GLN A 1 88 ? -9.207 7.020 -6.927 1.00 87.38 88 GLN A C 1
ATOM 698 O O . GLN A 1 88 ? -9.282 5.800 -6.987 1.00 87.38 88 GLN A O 1
ATOM 703 N N . CYS A 1 89 ? -8.118 7.640 -6.475 1.00 85.19 89 CYS A N 1
ATOM 704 C CA . CYS A 1 89 ? -6.961 6.976 -5.885 1.00 85.19 89 CYS A CA 1
ATOM 705 C C . CYS A 1 89 ? -6.967 7.154 -4.361 1.00 85.19 89 CYS A C 1
ATOM 707 O O . CYS A 1 89 ? -7.037 8.279 -3.850 1.00 85.19 89 CYS A O 1
ATOM 709 N N . LYS A 1 90 ? -6.879 6.034 -3.634 1.00 88.06 90 LYS A N 1
ATOM 710 C CA . LYS A 1 90 ? -6.871 5.970 -2.160 1.00 88.06 90 LYS A CA 1
ATOM 711 C C . LYS A 1 90 ? -5.547 5.438 -1.599 1.00 88.06 90 LYS A C 1
ATOM 713 O O . LYS A 1 90 ? -5.483 5.107 -0.417 1.00 88.06 90 LYS A O 1
ATOM 718 N N . ASP A 1 91 ? -4.515 5.425 -2.437 1.00 89.69 91 ASP A N 1
ATOM 719 C CA . ASP A 1 91 ? -3.173 4.939 -2.126 1.00 89.69 91 ASP A CA 1
ATOM 720 C C . ASP A 1 91 ? -2.168 6.088 -2.021 1.00 89.69 91 ASP A C 1
ATOM 722 O O . ASP A 1 91 ? -2.374 7.198 -2.529 1.00 89.69 91 ASP A O 1
ATOM 726 N N . LEU A 1 92 ? -1.069 5.829 -1.319 1.00 90.50 92 LEU A N 1
ATOM 727 C CA . LEU A 1 92 ? -0.039 6.816 -1.017 1.00 90.50 92 LEU A CA 1
ATOM 728 C C . LEU A 1 92 ? 0.841 7.099 -2.235 1.00 90.50 92 LEU A C 1
ATOM 730 O O . LEU A 1 92 ? 1.325 6.197 -2.911 1.00 90.50 92 LEU A O 1
ATOM 734 N N . HIS A 1 93 ? 1.141 8.374 -2.466 1.00 91.44 93 HIS A N 1
ATOM 735 C CA . HIS A 1 93 ? 2.178 8.809 -3.399 1.00 91.44 93 HIS A CA 1
ATOM 736 C C . HIS A 1 93 ? 3.497 8.923 -2.641 1.00 91.44 93 HIS A C 1
ATOM 738 O O . HIS A 1 93 ? 3.832 9.985 -2.110 1.00 91.44 93 HIS A O 1
ATOM 744 N N . ILE A 1 94 ? 4.216 7.811 -2.539 1.00 88.19 94 ILE A N 1
ATOM 745 C CA . ILE A 1 94 ? 5.495 7.715 -1.836 1.00 88.19 94 ILE A CA 1
ATOM 746 C C . ILE A 1 94 ? 6.361 6.631 -2.484 1.00 88.19 94 ILE A C 1
ATOM 748 O O . ILE A 1 94 ? 5.855 5.709 -3.111 1.00 88.19 94 ILE A O 1
ATOM 752 N N . CYS A 1 95 ? 7.679 6.730 -2.364 1.00 82.88 95 CYS A N 1
ATOM 753 C CA . CYS A 1 95 ? 8.589 5.704 -2.856 1.00 82.88 95 CYS A CA 1
ATOM 754 C C . CYS A 1 95 ? 8.428 4.399 -2.058 1.00 82.88 95 CYS A C 1
ATOM 756 O O . CYS A 1 95 ? 8.696 4.370 -0.853 1.00 82.88 95 CYS A O 1
ATOM 758 N N . ARG A 1 96 ? 8.074 3.301 -2.739 1.00 82.44 96 ARG A N 1
ATOM 759 C CA . ARG A 1 96 ? 7.971 1.955 -2.139 1.00 82.44 96 ARG A CA 1
ATOM 760 C C . ARG A 1 96 ? 9.260 1.525 -1.449 1.00 82.44 96 ARG A C 1
ATOM 762 O O . ARG A 1 96 ? 9.245 1.165 -0.277 1.00 82.44 96 ARG A O 1
ATOM 769 N N . TYR A 1 97 ? 10.399 1.697 -2.116 1.00 80.50 97 TYR A N 1
ATOM 770 C CA . TYR A 1 97 ? 11.702 1.375 -1.532 1.00 80.50 97 TYR A CA 1
ATOM 771 C C . TYR A 1 97 ? 12.054 2.249 -0.328 1.00 80.50 97 TYR A C 1
ATOM 773 O O . TYR A 1 97 ? 12.795 1.814 0.546 1.00 80.50 97 TYR A O 1
ATOM 781 N N . PHE A 1 98 ? 11.550 3.482 -0.255 1.00 84.12 98 PHE A N 1
ATOM 782 C CA . PHE A 1 98 ? 11.746 4.314 0.928 1.00 84.12 98 PHE A CA 1
ATOM 783 C C . PHE A 1 98 ? 10.913 3.805 2.109 1.00 84.12 98 PHE A C 1
ATOM 785 O O . PHE A 1 98 ? 11.421 3.792 3.227 1.00 84.12 98 PHE A O 1
ATOM 792 N N . MET A 1 99 ? 9.678 3.348 1.867 1.00 83.56 99 MET A N 1
ATOM 793 C CA . MET A 1 99 ? 8.831 2.727 2.896 1.00 83.56 99 MET A CA 1
ATOM 794 C C . MET A 1 99 ? 9.403 1.400 3.420 1.00 83.56 99 MET A C 1
ATOM 796 O O . MET A 1 99 ? 9.183 1.045 4.572 1.00 83.56 99 MET A O 1
ATOM 800 N N . MET A 1 100 ? 10.195 0.706 2.602 1.00 78.94 100 MET A N 1
ATOM 801 C CA . MET A 1 100 ? 10.915 -0.522 2.965 1.00 78.94 100 MET A CA 1
ATOM 802 C C . MET A 1 100 ? 12.347 -0.274 3.475 1.00 78.94 100 MET A C 1
ATOM 804 O O . MET A 1 100 ? 13.138 -1.207 3.549 1.00 78.94 100 MET A O 1
ATOM 808 N N . ASP A 1 101 ? 12.732 0.981 3.738 1.00 80.44 101 ASP A N 1
ATOM 809 C CA . ASP A 1 101 ? 14.090 1.357 4.170 1.00 80.44 101 ASP A CA 1
ATOM 810 C C . ASP A 1 101 ? 15.220 0.856 3.245 1.00 80.44 101 ASP A C 1
ATOM 812 O O . ASP A 1 101 ? 16.364 0.673 3.658 1.00 80.44 101 ASP A O 1
ATOM 816 N N . ASN A 1 102 ? 14.921 0.692 1.953 1.00 79.12 102 ASN A N 1
ATOM 817 C CA . ASN A 1 102 ? 15.796 0.127 0.922 1.00 79.12 102 ASN A CA 1
ATOM 818 C C . ASN A 1 102 ? 16.019 1.049 -0.291 1.00 79.12 102 ASN A C 1
ATOM 820 O O . ASN A 1 102 ? 16.644 0.648 -1.271 1.00 79.12 102 ASN A O 1
ATOM 824 N N . CYS A 1 103 ? 15.580 2.311 -0.235 1.00 81.31 103 CYS A N 1
ATOM 825 C CA . CYS A 1 103 ? 15.781 3.258 -1.333 1.00 81.31 103 CYS A CA 1
ATOM 826 C C . CYS A 1 103 ? 17.266 3.601 -1.539 1.00 81.31 103 CYS A C 1
ATOM 828 O O . CYS A 1 103 ? 17.926 4.168 -0.662 1.00 81.31 103 CYS A O 1
ATOM 830 N N . ILE A 1 104 ? 17.778 3.337 -2.745 1.00 75.00 104 ILE A N 1
ATOM 831 C CA . ILE A 1 104 ? 19.170 3.627 -3.121 1.00 75.00 104 ILE A CA 1
ATOM 832 C C . ILE A 1 104 ? 19.514 5.119 -3.020 1.00 75.00 104 ILE A C 1
ATOM 834 O O . ILE A 1 104 ? 20.644 5.452 -2.674 1.00 75.00 104 ILE A O 1
ATOM 838 N N . HIS A 1 105 ? 18.535 5.997 -3.268 1.00 77.56 105 HIS A N 1
ATOM 839 C CA . HIS A 1 105 ? 18.692 7.454 -3.212 1.00 77.56 105 HIS A CA 1
ATOM 840 C C . HIS A 1 105 ? 18.717 7.992 -1.776 1.00 77.56 105 HIS A C 1
ATOM 842 O O . HIS A 1 105 ? 19.078 9.145 -1.560 1.00 77.56 105 HIS A O 1
ATOM 848 N N . THR A 1 106 ? 18.327 7.169 -0.798 1.00 77.81 106 THR A N 1
ATOM 849 C CA . THR A 1 106 ? 18.482 7.468 0.631 1.00 77.81 106 THR A CA 1
ATOM 850 C C . THR A 1 106 ? 19.801 6.909 1.161 1.00 77.81 106 THR A C 1
ATOM 852 O O . THR A 1 106 ? 20.490 7.582 1.921 1.00 77.81 106 THR A O 1
ATOM 855 N N . LYS A 1 107 ? 20.173 5.682 0.759 1.00 66.94 107 LYS A N 1
ATOM 856 C CA . LYS A 1 107 ? 21.363 4.980 1.278 1.00 66.94 107 LYS A CA 1
ATOM 857 C C . LYS A 1 107 ? 22.681 5.473 0.686 1.00 66.94 107 LYS A C 1
ATOM 859 O O . LYS A 1 107 ? 23.698 5.487 1.372 1.00 66.94 107 LYS A O 1
ATOM 864 N N . ARG A 1 108 ? 22.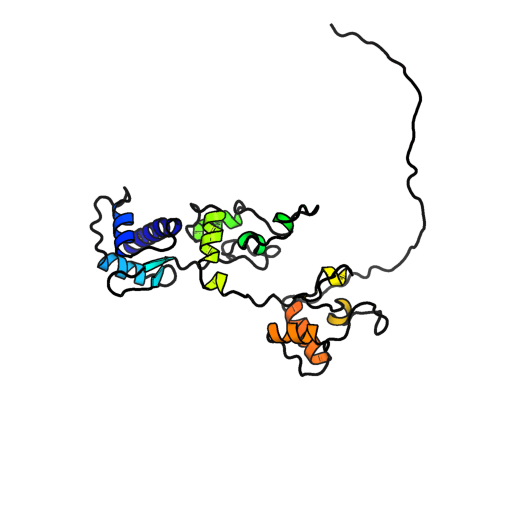698 5.843 -0.594 1.00 63.03 108 ARG A N 1
ATOM 865 C CA . ARG A 1 108 ? 23.896 6.342 -1.278 1.00 63.03 108 ARG A CA 1
ATOM 866 C C . ARG A 1 108 ? 23.734 7.841 -1.494 1.00 63.03 108 ARG A C 1
ATOM 868 O O . ARG A 1 108 ? 22.648 8.292 -1.841 1.00 63.03 108 ARG A O 1
ATOM 875 N N . LYS A 1 109 ? 24.818 8.615 -1.357 1.00 60.00 109 LYS A N 1
ATOM 876 C CA . LYS A 1 109 ? 24.879 10.023 -1.798 1.00 60.00 109 LYS A CA 1
ATOM 877 C C . LYS A 1 109 ? 24.846 10.098 -3.333 1.00 60.00 109 LYS A C 1
ATOM 879 O O . LYS A 1 109 ? 25.788 10.567 -3.967 1.00 60.00 109 LYS A O 1
ATOM 884 N N . THR A 1 110 ? 23.796 9.565 -3.953 1.00 62.41 110 THR A N 1
ATOM 885 C CA . THR A 1 110 ? 23.559 9.718 -5.384 1.00 62.41 110 THR A CA 1
ATOM 886 C C . THR A 1 110 ? 23.322 11.193 -5.666 1.00 62.41 110 THR A C 1
ATOM 888 O O . THR A 1 110 ? 22.541 11.835 -4.971 1.00 62.41 110 THR A O 1
ATOM 891 N N . ARG A 1 111 ? 23.969 11.736 -6.701 1.00 66.62 111 ARG A N 1
ATOM 892 C CA . ARG A 1 111 ? 23.773 13.138 -7.105 1.00 66.62 111 ARG A CA 1
ATOM 893 C C . ARG A 1 111 ? 22.346 13.435 -7.584 1.00 66.62 111 ARG A C 1
ATOM 895 O O . ARG A 1 111 ? 21.941 14.590 -7.562 1.00 66.62 111 ARG A O 1
ATOM 902 N N . ALA A 1 112 ? 21.600 12.414 -8.010 1.00 73.88 112 ALA A N 1
ATOM 903 C CA . ALA A 1 112 ? 20.223 12.551 -8.471 1.00 73.88 112 ALA A CA 1
ATOM 904 C C . ALA A 1 112 ? 19.209 12.280 -7.337 1.00 73.88 112 ALA A C 1
ATOM 906 O O . ALA A 1 112 ? 19.358 11.271 -6.632 1.00 73.88 112 ALA A O 1
ATOM 907 N N . PRO A 1 113 ? 18.170 13.127 -7.181 1.00 78.31 113 PRO A N 1
ATOM 908 C CA . PRO A 1 113 ? 17.073 12.879 -6.248 1.00 78.31 113 PRO A CA 1
ATOM 909 C C . PRO A 1 113 ? 16.240 11.665 -6.686 1.00 78.31 113 PRO A C 1
ATOM 911 O O . PRO A 1 113 ? 16.247 11.281 -7.857 1.00 78.31 113 PRO A O 1
ATOM 914 N N . CYS A 1 114 ? 15.515 11.052 -5.745 1.00 80.50 114 CYS A N 1
ATOM 915 C CA . CYS A 1 114 ? 14.613 9.951 -6.076 1.00 80.50 114 CYS A CA 1
ATOM 916 C C . CYS A 1 114 ? 13.485 10.450 -6.999 1.00 80.50 114 CYS A C 1
ATOM 918 O O . CYS A 1 114 ? 12.894 11.490 -6.706 1.00 80.50 114 CYS A O 1
ATOM 920 N N . PRO A 1 115 ? 13.136 9.715 -8.073 1.00 78.19 115 PRO A N 1
ATOM 921 C CA . PRO A 1 115 ? 12.001 10.068 -8.929 1.00 78.19 115 PRO A CA 1
ATOM 922 C C . PRO A 1 115 ? 10.640 9.944 -8.224 1.00 78.19 115 PRO A C 1
ATOM 924 O O . PRO A 1 115 ? 9.646 10.452 -8.739 1.00 78.19 115 PRO A O 1
ATOM 927 N N . TYR A 1 116 ? 10.586 9.285 -7.061 1.00 82.38 116 TYR A N 1
ATOM 928 C CA . TYR A 1 116 ? 9.383 9.130 -6.248 1.00 82.38 116 TYR A CA 1
ATOM 929 C C . TYR A 1 116 ? 9.502 9.923 -4.934 1.00 82.38 116 TYR A C 1
ATOM 931 O O . TYR A 1 116 ? 10.577 9.943 -4.329 1.00 82.38 116 TYR A O 1
ATOM 939 N N . PRO A 1 117 ? 8.416 10.551 -4.440 1.00 86.00 117 PRO A N 1
ATOM 940 C CA . PRO A 1 117 ? 8.457 11.342 -3.210 1.00 86.00 117 PRO A CA 1
ATOM 941 C C . PRO A 1 117 ? 8.841 10.513 -1.977 1.00 86.00 117 PRO A C 1
ATOM 943 O O . PRO A 1 117 ? 8.408 9.376 -1.831 1.00 86.00 117 PRO A O 1
ATOM 946 N N . HIS A 1 118 ? 9.601 11.097 -1.048 1.00 90.31 118 HIS A N 1
ATOM 947 C CA . HIS A 1 118 ? 9.925 10.507 0.266 1.00 90.31 118 HIS A CA 1
ATOM 948 C C . HIS A 1 118 ? 9.190 11.210 1.427 1.00 90.31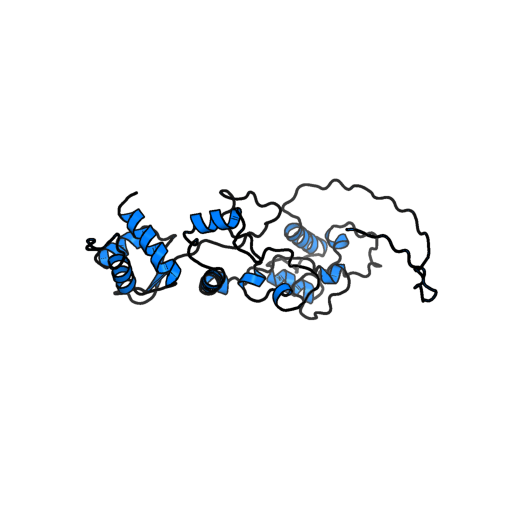 118 HIS A C 1
ATOM 950 O O . HIS A 1 118 ? 9.589 11.096 2.582 1.00 90.31 118 HIS A O 1
ATOM 956 N N . SER A 1 119 ? 8.134 11.974 1.130 1.00 90.38 119 SER A N 1
ATOM 957 C CA . SER A 1 119 ? 7.345 12.720 2.119 1.00 90.38 119 SER A CA 1
ATOM 958 C C . SER A 1 119 ? 5.852 12.415 1.974 1.00 90.38 119 SER A C 1
ATOM 960 O O . SER A 1 119 ? 5.333 12.211 0.874 1.00 90.38 119 SER A O 1
ATOM 962 N N . LEU A 1 120 ? 5.151 12.421 3.109 1.00 90.31 120 LEU A N 1
ATOM 963 C CA . LEU A 1 120 ? 3.701 12.245 3.211 1.00 90.31 120 LEU A CA 1
ATOM 964 C C . LEU A 1 120 ? 2.926 13.575 3.175 1.00 90.31 120 LEU A C 1
ATOM 966 O O . LEU A 1 120 ? 1.709 13.570 3.352 1.00 90.31 120 LEU A O 1
ATOM 970 N N . ASP A 1 121 ? 3.596 14.706 2.948 1.00 89.06 121 ASP A N 1
ATOM 971 C CA . ASP A 1 121 ? 3.008 16.041 3.136 1.00 89.06 121 ASP A CA 1
ATOM 972 C C . ASP A 1 121 ? 2.214 16.554 1.932 1.00 89.06 121 ASP A C 1
ATOM 974 O O . ASP A 1 121 ? 1.589 17.619 1.999 1.00 89.06 121 ASP A O 1
ATOM 978 N N . SER A 1 122 ? 2.204 15.793 0.834 1.00 90.75 122 SER A N 1
ATOM 979 C CA . SER A 1 122 ? 1.457 16.149 -0.368 1.00 90.75 122 SER A CA 1
ATOM 980 C C . SER A 1 122 ? -0.040 16.314 -0.068 1.00 90.75 122 SER A C 1
ATOM 982 O O . SER A 1 122 ? -0.612 15.656 0.807 1.00 90.75 122 SER A O 1
ATOM 984 N N . LYS A 1 123 ? -0.710 17.196 -0.825 1.00 93.88 123 LYS A N 1
ATOM 985 C CA . LYS A 1 123 ? -2.163 17.412 -0.691 1.00 93.88 123 LYS A CA 1
ATOM 986 C C . LYS A 1 123 ? -2.949 16.105 -0.862 1.00 93.88 123 LYS A C 1
ATOM 988 O O . LYS A 1 123 ? -3.928 15.896 -0.151 1.00 93.88 123 LYS A O 1
ATOM 993 N N . HIS A 1 124 ? -2.504 15.233 -1.772 1.00 92.88 124 HIS A N 1
ATOM 994 C CA . HIS A 1 124 ? -3.083 13.904 -1.994 1.00 92.88 124 HIS A CA 1
ATOM 995 C C . HIS A 1 124 ? -2.901 12.997 -0.773 1.00 92.88 124 HIS A C 1
ATOM 997 O O . HIS A 1 124 ? -3.889 12.532 -0.211 1.00 92.88 124 HIS A O 1
ATOM 1003 N N . ASN A 1 125 ? -1.664 12.839 -0.287 1.00 93.06 125 ASN A N 1
ATOM 1004 C CA . ASN A 1 125 ? -1.362 11.971 0.856 1.00 93.06 125 ASN A CA 1
ATOM 1005 C C . ASN A 1 125 ? -2.088 12.424 2.124 1.00 93.06 125 ASN A C 1
ATOM 1007 O O . ASN A 1 125 ? -2.533 11.587 2.902 1.00 93.06 125 ASN A O 1
ATOM 1011 N N . ARG A 1 126 ? -2.289 13.732 2.320 1.00 92.62 126 ARG A N 1
ATOM 1012 C CA . ARG A 1 126 ? -3.090 14.248 3.437 1.00 92.62 126 ARG A CA 1
ATOM 1013 C C . ARG A 1 126 ? -4.547 13.784 3.368 1.00 92.62 126 ARG A C 1
ATOM 1015 O O . ARG A 1 126 ? -5.075 13.344 4.384 1.00 92.62 126 ARG A O 1
ATOM 1022 N N . LYS A 1 127 ? -5.177 13.841 2.188 1.00 92.62 127 LYS A N 1
ATOM 1023 C CA . LYS A 1 127 ? -6.558 13.362 1.982 1.00 92.62 127 LYS A CA 1
ATOM 1024 C C . LYS A 1 127 ? -6.661 11.849 2.160 1.00 92.62 127 LYS A C 1
ATOM 1026 O O . LYS A 1 127 ? -7.554 11.382 2.856 1.00 92.62 127 LYS A O 1
ATOM 1031 N N . VAL A 1 128 ? -5.716 11.096 1.599 1.00 91.19 128 VAL A N 1
ATOM 1032 C CA . VAL A 1 128 ? -5.645 9.634 1.748 1.00 91.19 128 VAL A CA 1
ATOM 1033 C C . VAL A 1 128 ? -5.461 9.238 3.216 1.00 91.19 128 VAL A C 1
ATOM 1035 O O . VAL A 1 128 ? -6.216 8.426 3.743 1.00 91.19 128 VAL A O 1
ATOM 1038 N N . ARG A 1 129 ? -4.520 9.869 3.927 1.00 89.25 129 ARG A N 1
ATOM 1039 C CA . ARG A 1 129 ? -4.304 9.632 5.361 1.00 89.25 129 ARG A CA 1
ATOM 1040 C C . ARG A 1 129 ? -5.509 10.035 6.200 1.00 89.25 129 ARG A C 1
ATOM 1042 O O . ARG A 1 129 ? -5.789 9.372 7.187 1.00 89.25 129 ARG A O 1
ATOM 1049 N N . GLN A 1 130 ? -6.231 11.087 5.826 1.00 86.69 130 GLN A N 1
ATOM 1050 C CA . GLN A 1 130 ? -7.487 11.444 6.482 1.00 86.69 130 GLN A CA 1
ATOM 1051 C C . GLN A 1 130 ? -8.559 10.375 6.266 1.00 86.69 130 GLN A C 1
ATOM 1053 O O . GLN A 1 130 ? -9.195 9.967 7.231 1.00 86.69 130 GLN A O 1
ATOM 1058 N N . TYR A 1 131 ? -8.720 9.893 5.033 1.00 84.38 131 TYR A N 1
ATOM 1059 C CA . TYR A 1 131 ? -9.682 8.846 4.691 1.00 84.38 131 TYR A CA 1
ATOM 1060 C C . TYR A 1 131 ? -9.426 7.544 5.468 1.00 84.38 131 TYR A C 1
ATOM 1062 O O . TYR A 1 131 ? -10.367 6.933 5.963 1.00 84.38 131 TYR A O 1
ATOM 1070 N N . HIS A 1 132 ? -8.156 7.165 5.636 1.00 79.44 132 HIS A N 1
ATOM 1071 C CA . HIS A 1 132 ? -7.752 5.962 6.378 1.00 79.44 132 HIS A CA 1
ATOM 1072 C C . HIS A 1 132 ? -7.544 6.185 7.889 1.00 79.44 132 HIS A C 1
ATOM 1074 O O . HIS A 1 132 ? -7.074 5.284 8.579 1.00 79.44 132 HIS A O 1
ATOM 1080 N N . ASN A 1 133 ? -7.859 7.373 8.424 1.00 76.50 133 ASN A N 1
ATOM 1081 C CA . ASN A 1 133 ? -7.648 7.738 9.836 1.00 76.50 133 ASN A CA 1
ATOM 1082 C C . ASN A 1 133 ? -6.179 7.638 10.318 1.00 76.50 133 ASN A C 1
ATOM 1084 O O . ASN A 1 133 ? -5.900 7.330 11.474 1.00 76.50 133 ASN A O 1
ATOM 1088 N N . LEU A 1 134 ? -5.219 7.941 9.440 1.00 81.50 134 LEU A N 1
ATOM 1089 C CA . LEU A 1 134 ? -3.766 7.867 9.668 1.00 81.50 134 LEU A CA 1
ATOM 1090 C C . LEU A 1 134 ? -3.097 9.247 9.810 1.00 81.50 134 LEU A C 1
ATOM 1092 O O . LEU A 1 134 ? -1.875 9.365 9.685 1.00 81.50 134 LEU A O 1
ATOM 1096 N N . LEU A 1 135 ? -3.866 10.320 10.036 1.00 82.56 135 LEU A N 1
ATOM 1097 C CA . LEU A 1 135 ? -3.321 11.683 10.181 1.00 82.56 135 LEU A CA 1
ATOM 1098 C C . LEU A 1 135 ? -2.408 11.851 11.403 1.00 82.56 135 LEU A C 1
ATOM 1100 O O . LEU A 1 135 ? -1.500 12.678 11.367 1.00 82.56 135 LEU A O 1
ATOM 1104 N N . SER A 1 136 ? -2.625 11.070 12.461 1.00 79.31 136 SER A N 1
ATOM 1105 C CA . SER A 1 136 ? -1.806 11.100 13.677 1.00 79.31 136 SER A CA 1
ATOM 1106 C C . SER A 1 136 ? -0.494 10.322 13.555 1.00 79.31 136 SER A C 1
ATOM 1108 O O . SER A 1 136 ? 0.371 10.479 14.411 1.00 79.31 136 SER A O 1
ATOM 1110 N N . LEU A 1 137 ? -0.332 9.491 12.519 1.00 79.81 137 LEU A N 1
ATOM 1111 C CA . LEU A 1 137 ? 0.857 8.655 12.347 1.00 79.81 137 LEU A CA 1
ATOM 1112 C C . LEU A 1 137 ? 1.929 9.370 11.545 1.00 79.81 137 LEU A C 1
ATOM 1114 O O . LEU A 1 137 ? 1.666 9.838 10.440 1.00 79.81 137 LEU A O 1
ATOM 1118 N N . ASP A 1 138 ? 3.145 9.422 12.072 1.00 85.44 138 ASP A N 1
ATOM 1119 C CA . ASP A 1 138 ? 4.286 9.877 11.291 1.00 85.44 138 ASP A CA 1
ATOM 1120 C C . ASP A 1 138 ? 4.731 8.813 10.271 1.00 85.44 138 ASP A C 1
ATOM 1122 O O . ASP A 1 138 ? 4.183 7.710 10.171 1.00 85.44 138 ASP A O 1
ATOM 1126 N N . ILE A 1 139 ? 5.733 9.170 9.473 1.00 87.50 139 ILE A N 1
ATOM 1127 C CA . ILE A 1 139 ? 6.249 8.306 8.415 1.00 87.50 139 ILE A CA 1
ATOM 1128 C C . ILE A 1 139 ? 6.865 7.010 8.957 1.00 87.50 139 ILE A C 1
ATOM 1130 O O . ILE A 1 139 ? 6.758 5.982 8.300 1.00 87.50 139 ILE A O 1
ATOM 1134 N N . ASN A 1 140 ? 7.455 7.026 10.155 1.00 86.69 140 ASN A N 1
ATOM 1135 C CA . ASN A 1 140 ? 8.106 5.857 10.751 1.00 86.69 140 ASN A CA 1
ATOM 1136 C C . ASN A 1 140 ? 7.074 4.891 11.337 1.00 86.69 140 ASN A C 1
ATOM 1138 O O . ASN A 1 140 ? 7.156 3.685 11.112 1.00 86.69 140 ASN A O 1
ATOM 1142 N N . ALA A 1 141 ? 6.062 5.420 12.027 1.00 83.75 141 ALA A N 1
ATOM 1143 C CA . ALA A 1 141 ? 4.920 4.651 12.498 1.00 83.75 141 ALA A CA 1
ATOM 1144 C C . ALA A 1 141 ? 4.174 4.009 11.322 1.00 83.75 141 ALA A C 1
ATOM 1146 O O . ALA A 1 141 ? 3.780 2.848 11.405 1.00 83.75 141 ALA A O 1
ATOM 1147 N N . LEU A 1 142 ? 4.028 4.732 10.204 1.00 83.81 142 LEU A N 1
ATOM 1148 C CA . LEU A 1 142 ? 3.410 4.190 8.997 1.00 83.81 142 LEU A CA 1
ATOM 1149 C C . LEU A 1 142 ? 4.270 3.107 8.332 1.00 83.81 142 LEU A C 1
ATOM 1151 O O . LEU A 1 142 ? 3.716 2.089 7.934 1.00 83.81 142 LEU A O 1
ATOM 1155 N N . LYS A 1 143 ? 5.599 3.279 8.255 1.00 84.75 143 LYS A N 1
ATOM 1156 C CA . LYS A 1 143 ? 6.525 2.238 7.767 1.00 84.75 143 LYS A CA 1
ATOM 1157 C C . LYS A 1 143 ? 6.385 0.949 8.557 1.00 84.75 143 LYS A C 1
ATOM 1159 O O . LYS A 1 143 ? 6.103 -0.083 7.961 1.00 84.75 143 LYS A O 1
ATOM 1164 N N . LYS A 1 144 ? 6.510 1.038 9.885 1.00 80.25 144 LYS A N 1
ATOM 1165 C CA . LYS A 1 144 ? 6.364 -0.110 10.783 1.00 80.25 144 LYS A CA 1
ATOM 1166 C C . LYS A 1 144 ? 5.014 -0.793 10.573 1.00 80.25 144 LYS A C 1
ATOM 1168 O O . LYS A 1 144 ? 4.950 -1.999 10.399 1.00 80.25 144 LYS A O 1
ATOM 1173 N N . ARG A 1 145 ? 3.938 -0.009 10.478 1.00 75.06 145 ARG A N 1
ATOM 1174 C CA . ARG A 1 145 ? 2.590 -0.547 10.282 1.00 75.06 145 ARG A CA 1
ATOM 1175 C C . ARG A 1 145 ? 2.380 -1.236 8.940 1.00 75.06 145 ARG A C 1
ATOM 1177 O O . ARG A 1 145 ? 1.648 -2.218 8.883 1.00 75.06 145 ARG A O 1
ATOM 1184 N N . MET A 1 146 ? 2.948 -0.683 7.870 1.00 75.38 146 MET A N 1
ATOM 1185 C CA . MET A 1 146 ? 2.903 -1.330 6.565 1.00 75.38 146 MET A CA 1
ATOM 1186 C C . MET A 1 146 ? 3.716 -2.621 6.635 1.00 75.38 146 MET A C 1
ATOM 1188 O O . MET A 1 146 ? 3.156 -3.660 6.355 1.00 75.38 146 MET A O 1
ATOM 1192 N N . GLN A 1 147 ? 4.949 -2.596 7.145 1.00 70.69 147 GLN A N 1
ATOM 1193 C CA . GLN A 1 147 ? 5.803 -3.783 7.304 1.00 70.69 147 GLN A CA 1
ATOM 1194 C C . GLN A 1 147 ? 5.185 -4.893 8.183 1.00 70.69 147 GLN A C 1
ATOM 1196 O O . GLN A 1 147 ? 5.361 -6.066 7.873 1.00 70.69 147 GLN A O 1
ATOM 1201 N N . ASP A 1 148 ? 4.439 -4.544 9.236 1.00 65.06 148 ASP A N 1
ATOM 1202 C CA . ASP A 1 148 ? 3.765 -5.499 10.133 1.00 65.06 148 ASP A CA 1
ATOM 1203 C C . ASP A 1 148 ? 2.482 -6.103 9.521 1.00 65.06 148 ASP A C 1
ATOM 1205 O O . ASP A 1 148 ? 1.924 -7.076 10.046 1.00 65.06 148 ASP A O 1
ATOM 1209 N N . SER A 1 149 ? 1.959 -5.541 8.422 1.00 61.62 149 SER A N 1
ATOM 1210 C CA . SER A 1 149 ? 0.878 -6.203 7.702 1.00 61.62 149 SER A CA 1
ATOM 1211 C C . SER A 1 149 ? 1.478 -7.380 6.931 1.00 61.62 149 SER A C 1
ATOM 1213 O O . SER A 1 149 ? 2.352 -7.217 6.083 1.00 61.62 149 SER A O 1
ATOM 1215 N N . ALA A 1 150 ? 1.012 -8.594 7.244 1.00 51.72 150 ALA A N 1
ATOM 1216 C CA . ALA A 1 150 ? 1.383 -9.799 6.502 1.00 51.72 150 ALA A CA 1
ATOM 1217 C C . ALA A 1 150 ? 1.180 -9.604 4.990 1.00 51.72 150 ALA A C 1
ATOM 1219 O O . ALA A 1 150 ? 1.955 -10.120 4.204 1.00 51.72 150 ALA A O 1
ATOM 1220 N N . ASP A 1 151 ? 0.221 -8.765 4.590 1.00 50.12 151 ASP A N 1
ATOM 1221 C CA . ASP A 1 151 ? 0.028 -8.382 3.197 1.00 50.12 151 ASP A CA 1
ATOM 1222 C C . ASP A 1 151 ? 1.252 -7.636 2.630 1.00 50.12 151 ASP A C 1
ATOM 1224 O O . ASP A 1 151 ? 1.710 -7.996 1.561 1.00 50.12 151 ASP A O 1
ATOM 1228 N N . PHE A 1 152 ? 1.868 -6.674 3.329 1.00 49.66 152 PHE A N 1
ATOM 1229 C CA . PHE A 1 152 ? 3.046 -5.938 2.830 1.00 49.66 152 PHE A CA 1
ATOM 1230 C C . PHE A 1 152 ? 4.362 -6.725 2.955 1.00 49.66 152 PHE A C 1
ATOM 1232 O O . PHE A 1 152 ? 5.263 -6.528 2.142 1.00 49.66 152 PHE A O 1
ATOM 1239 N N . ALA A 1 153 ? 4.481 -7.594 3.968 1.00 46.03 153 ALA A N 1
ATOM 1240 C CA . ALA A 1 153 ? 5.640 -8.469 4.175 1.00 46.03 153 ALA A CA 1
ATOM 1241 C C . ALA A 1 153 ? 5.625 -9.708 3.263 1.00 46.03 153 ALA A C 1
ATOM 1243 O O . ALA A 1 153 ? 6.686 -10.230 2.932 1.00 46.03 153 ALA A O 1
ATOM 1244 N N . SER A 1 154 ? 4.439 -10.164 2.844 1.00 44.22 154 SER A N 1
ATOM 1245 C CA . SER A 1 154 ? 4.249 -11.261 1.886 1.00 44.22 154 SER A CA 1
ATOM 1246 C C . SER A 1 154 ? 3.990 -10.780 0.458 1.00 44.22 154 SER A C 1
ATOM 1248 O O . SER A 1 154 ? 3.898 -11.604 -0.446 1.00 44.22 154 SER A O 1
ATOM 1250 N N . GLN A 1 155 ? 3.948 -9.466 0.213 1.00 47.56 155 GLN A N 1
ATOM 1251 C CA . GLN A 1 155 ? 4.148 -8.929 -1.128 1.00 47.56 155 GLN A CA 1
ATOM 1252 C C . GLN A 1 155 ? 5.652 -8.892 -1.446 1.00 47.56 155 GLN A C 1
ATOM 1254 O O . GLN A 1 155 ? 6.245 -7.822 -1.628 1.00 47.56 155 GLN A O 1
ATOM 1259 N N . GLU A 1 156 ? 6.214 -10.072 -1.715 1.00 43.66 156 GLU A N 1
ATOM 1260 C CA . GLU A 1 156 ? 6.827 -10.253 -3.034 1.00 43.66 156 GLU A CA 1
ATOM 1261 C C . GLU A 1 156 ? 5.725 -9.929 -4.056 1.00 43.66 156 GLU A C 1
ATOM 1263 O O . GLU A 1 156 ? 5.053 -10.797 -4.602 1.00 43.66 156 GLU A O 1
ATOM 1268 N N . ALA A 1 157 ? 5.422 -8.635 -4.225 1.00 42.50 157 ALA A N 1
ATOM 1269 C CA . ALA A 1 157 ? 4.685 -8.203 -5.390 1.00 42.50 157 ALA A CA 1
ATOM 1270 C C . ALA A 1 157 ? 5.504 -8.754 -6.557 1.00 42.50 157 ALA A C 1
ATOM 1272 O O . ALA A 1 157 ? 6.729 -8.563 -6.518 1.00 42.50 157 ALA A O 1
ATOM 1273 N N . PRO A 1 158 ? 4.890 -9.430 -7.545 1.00 47.44 158 PRO A N 1
ATOM 1274 C CA . PRO A 1 158 ? 5.612 -9.778 -8.754 1.00 47.44 158 PRO A CA 1
ATOM 1275 C C . PRO A 1 158 ? 6.300 -8.490 -9.179 1.00 47.44 158 PRO A C 1
ATOM 1277 O O . PRO A 1 158 ? 5.619 -7.468 -9.324 1.00 47.44 158 PRO A O 1
ATOM 1280 N N . VAL A 1 159 ? 7.636 -8.483 -9.229 1.00 54.62 159 VAL A N 1
ATOM 1281 C CA . VAL A 1 159 ? 8.367 -7.329 -9.757 1.00 54.62 159 VAL A CA 1
ATOM 1282 C C . VAL A 1 159 ? 7.653 -7.008 -11.065 1.00 54.62 159 VAL A C 1
ATOM 1284 O O . VAL A 1 159 ? 7.454 -7.904 -11.870 1.00 54.62 159 VAL A O 1
ATOM 1287 N N . ASP A 1 160 ? 7.090 -5.812 -11.247 1.00 65.94 160 ASP A N 1
ATOM 1288 C CA . ASP A 1 160 ? 6.459 -5.547 -12.544 1.00 65.94 160 ASP A CA 1
ATOM 1289 C C . ASP A 1 160 ? 7.505 -5.872 -13.608 1.00 65.94 160 ASP A C 1
ATOM 1291 O O . ASP A 1 160 ? 8.619 -5.332 -13.531 1.00 65.94 160 ASP A O 1
ATOM 1295 N N . LEU A 1 161 ? 7.160 -6.753 -14.552 1.00 78.38 161 LEU A N 1
ATOM 1296 C CA . LEU A 1 161 ? 8.056 -7.095 -15.642 1.00 78.38 161 LEU A CA 1
ATOM 1297 C C . LEU A 1 161 ? 8.514 -5.778 -16.264 1.00 78.38 161 LEU A C 1
ATOM 1299 O O . LEU A 1 161 ? 7.691 -4.964 -16.676 1.00 78.38 161 LEU A O 1
ATOM 1303 N N . LYS A 1 162 ? 9.820 -5.523 -16.255 1.00 84.94 162 LYS A N 1
ATOM 1304 C CA . LYS A 1 162 ? 10.407 -4.270 -16.735 1.00 84.94 162 LYS A CA 1
ATOM 1305 C C . LYS A 1 162 ? 11.714 -4.567 -17.439 1.00 84.94 162 LYS A C 1
ATOM 1307 O O . LYS A 1 162 ? 12.486 -5.429 -17.021 1.00 84.94 162 LYS A O 1
ATOM 1312 N N . LEU A 1 163 ? 11.993 -3.779 -18.471 1.00 86.62 163 LEU A N 1
ATOM 1313 C CA . LEU A 1 163 ? 13.331 -3.702 -19.039 1.00 86.62 163 LEU A CA 1
ATOM 1314 C C . LEU A 1 163 ? 14.279 -3.043 -18.035 1.00 86.62 163 LEU A C 1
ATOM 1316 O O . LEU A 1 163 ? 13.948 -2.043 -17.389 1.00 86.62 163 LEU A O 1
ATOM 1320 N N . CYS A 1 164 ? 15.493 -3.571 -17.931 1.00 84.06 164 CYS A N 1
ATOM 1321 C CA . CYS A 1 164 ? 16.510 -2.979 -17.080 1.00 84.06 164 CYS A CA 1
ATOM 1322 C C . CYS A 1 164 ? 16.958 -1.632 -17.649 1.00 84.06 164 CYS A C 1
ATOM 1324 O O . CYS A 1 164 ? 17.685 -1.546 -18.641 1.00 84.06 164 CYS A O 1
ATOM 1326 N N . PHE A 1 165 ? 16.596 -0.558 -16.953 1.00 79.06 165 PHE A N 1
ATOM 1327 C CA . PHE A 1 165 ? 16.988 0.801 -17.318 1.00 79.06 165 PHE A CA 1
ATOM 1328 C C . PHE A 1 165 ? 18.511 0.971 -17.483 1.00 79.06 165 PHE A C 1
ATOM 1330 O O . PHE A 1 165 ? 18.979 1.661 -18.393 1.00 79.06 165 PHE A O 1
ATOM 1337 N N . TYR A 1 166 ? 19.302 0.327 -16.619 1.00 74.88 166 TYR A N 1
ATOM 1338 C CA . TYR A 1 166 ? 20.764 0.406 -16.667 1.00 74.88 166 TYR A CA 1
ATOM 1339 C C . TYR A 1 166 ? 21.351 -0.389 -17.832 1.00 74.88 166 TYR A C 1
ATOM 1341 O O . TYR A 1 166 ? 22.331 0.051 -18.430 1.00 74.88 166 TYR A O 1
ATOM 1349 N N . TYR A 1 167 ? 20.725 -1.502 -18.214 1.00 80.06 167 TYR A N 1
ATOM 1350 C CA . TYR A 1 167 ? 21.109 -2.269 -19.395 1.00 80.06 167 TYR A CA 1
ATOM 1351 C C . TYR A 1 167 ? 20.834 -1.486 -20.680 1.00 80.06 167 TYR A C 1
ATOM 1353 O O . TYR A 1 167 ? 21.704 -1.386 -21.547 1.00 80.06 167 TYR A O 1
ATOM 1361 N N . THR A 1 168 ? 19.684 -0.805 -20.761 1.00 72.69 168 THR A N 1
ATOM 1362 C CA . THR A 1 168 ? 19.346 0.088 -21.882 1.00 72.69 168 THR A CA 1
ATOM 1363 C C . THR A 1 168 ? 20.425 1.151 -22.117 1.00 72.69 168 THR A C 1
ATOM 1365 O O . THR A 1 168 ? 20.655 1.538 -23.268 1.00 72.69 168 THR A O 1
ATOM 1368 N N . ARG A 1 169 ? 21.125 1.569 -21.052 1.00 72.00 169 ARG A N 1
ATOM 1369 C CA . ARG A 1 169 ? 22.242 2.528 -21.063 1.00 72.00 169 ARG A CA 1
ATOM 1370 C C . ARG A 1 169 ? 23.640 1.894 -21.009 1.00 72.00 169 ARG A C 1
ATOM 1372 O O . ARG A 1 169 ? 24.614 2.637 -21.016 1.00 72.00 169 ARG A O 1
ATOM 1379 N N . ARG A 1 170 ? 23.747 0.558 -21.010 1.00 74.88 170 ARG A N 1
ATOM 1380 C CA . ARG A 1 170 ? 25.000 -0.228 -20.942 1.00 74.88 170 ARG A CA 1
ATOM 1381 C C . ARG A 1 170 ? 25.835 -0.022 -19.673 1.00 74.88 170 ARG A C 1
ATOM 1383 O O . ARG A 1 170 ? 27.057 -0.012 -19.734 1.00 74.88 170 ARG A O 1
ATOM 1390 N N . VAL A 1 171 ? 25.180 0.161 -18.532 1.00 72.25 171 VAL A N 1
ATOM 1391 C CA . VAL A 1 171 ? 25.838 0.379 -17.228 1.00 72.25 171 VAL A CA 1
ATOM 1392 C C . VAL A 1 171 ? 25.339 -0.625 -16.178 1.00 72.25 171 VAL A C 1
ATOM 1394 O O . VAL A 1 171 ? 25.476 -0.399 -14.981 1.00 72.25 171 VAL A O 1
ATOM 1397 N N . CYS A 1 172 ? 24.675 -1.708 -16.597 1.00 75.69 172 CYS A N 1
ATOM 1398 C CA . CYS A 1 172 ? 24.278 -2.765 -15.669 1.00 75.69 172 CYS A CA 1
ATOM 1399 C C . CYS A 1 172 ? 25.431 -3.759 -15.511 1.00 75.69 172 CYS A C 1
ATOM 1401 O O . CYS A 1 172 ? 25.816 -4.393 -16.487 1.00 75.69 172 CYS A O 1
ATOM 1403 N N . GLU A 1 173 ? 25.945 -3.883 -14.290 1.00 77.31 173 GLU A N 1
ATOM 1404 C CA . GLU A 1 173 ? 27.034 -4.799 -13.912 1.00 77.31 173 GLU A CA 1
ATOM 1405 C C . GLU A 1 173 ? 26.548 -5.882 -12.930 1.00 77.31 173 GLU A C 1
ATOM 1407 O O . GLU A 1 173 ? 27.345 -6.484 -12.223 1.00 77.31 173 GLU A O 1
ATOM 1412 N N . ARG A 1 174 ? 25.227 -6.070 -12.804 1.00 72.56 174 ARG A N 1
ATOM 1413 C CA . ARG A 1 174 ? 24.652 -7.083 -11.910 1.00 72.56 174 ARG A CA 1
ATOM 1414 C C . ARG A 1 174 ? 24.483 -8.395 -12.657 1.00 72.56 174 ARG A C 1
ATOM 1416 O O . ARG A 1 174 ? 23.805 -8.402 -13.685 1.00 72.56 174 ARG A O 1
ATOM 1423 N N . ASP A 1 175 ? 25.025 -9.459 -12.081 1.00 70.31 175 ASP A N 1
ATOM 1424 C CA . ASP A 1 175 ? 24.851 -10.828 -12.572 1.00 70.31 175 ASP A CA 1
ATOM 1425 C C . ASP A 1 175 ? 23.453 -11.376 -12.227 1.00 70.31 175 ASP A C 1
ATOM 1427 O O . ASP A 1 175 ? 22.887 -12.152 -12.982 1.00 70.31 175 ASP A O 1
ATOM 1431 N N . ASP A 1 176 ? 22.849 -10.903 -11.133 1.00 72.69 176 ASP A N 1
ATOM 1432 C CA . ASP A 1 176 ? 21.525 -11.278 -10.619 1.00 72.69 176 ASP A CA 1
ATOM 1433 C C . ASP A 1 176 ? 20.494 -10.143 -10.801 1.00 72.69 176 ASP A C 1
ATOM 1435 O O . ASP A 1 176 ? 19.799 -9.721 -9.873 1.00 72.69 176 ASP A O 1
ATOM 1439 N N . CYS A 1 177 ? 20.423 -9.554 -11.999 1.00 78.69 177 CYS A N 1
ATOM 1440 C CA . CYS A 1 177 ? 19.506 -8.439 -12.245 1.00 78.69 177 CYS A CA 1
ATOM 1441 C C . CYS A 1 177 ? 18.041 -8.919 -12.327 1.00 78.69 177 CYS A C 1
ATOM 1443 O O . CYS A 1 177 ? 17.726 -9.699 -13.220 1.00 78.69 177 CYS A O 1
ATOM 1445 N N . PRO A 1 178 ? 17.106 -8.381 -11.516 1.00 76.81 178 PRO A N 1
ATOM 1446 C CA . PRO A 1 178 ? 15.696 -8.796 -11.522 1.00 76.81 178 PRO A CA 1
ATOM 1447 C C . PRO A 1 178 ? 14.879 -8.169 -12.674 1.00 76.81 178 PRO A C 1
ATOM 1449 O O . PRO A 1 178 ? 13.666 -8.031 -12.579 1.00 76.81 178 PRO A O 1
ATOM 1452 N N . TYR A 1 179 ? 15.535 -7.680 -13.732 1.00 85.81 179 TYR A N 1
ATOM 1453 C CA . TYR A 1 179 ? 14.903 -6.959 -14.841 1.00 85.81 179 TYR A CA 1
ATOM 1454 C C . TYR A 1 179 ? 15.428 -7.463 -16.182 1.00 85.81 179 TYR A C 1
ATOM 1456 O O . TYR A 1 179 ? 16.619 -7.739 -16.325 1.00 85.81 179 TYR A O 1
ATOM 1464 N N . LEU A 1 180 ? 14.570 -7.462 -17.202 1.00 89.50 180 LEU A N 1
ATOM 1465 C CA . LEU A 1 180 ? 14.896 -7.969 -18.532 1.00 89.50 180 LEU A CA 1
ATOM 1466 C C . LEU A 1 180 ? 16.043 -7.176 -19.177 1.00 89.50 180 LEU A C 1
ATOM 1468 O O . LEU A 1 180 ? 15.935 -5.975 -19.450 1.00 89.50 180 LEU A O 1
ATOM 1472 N N . HIS A 1 181 ? 17.146 -7.861 -19.470 1.00 91.75 181 HIS A N 1
ATOM 1473 C CA . HIS A 1 181 ? 18.279 -7.339 -20.235 1.00 91.75 18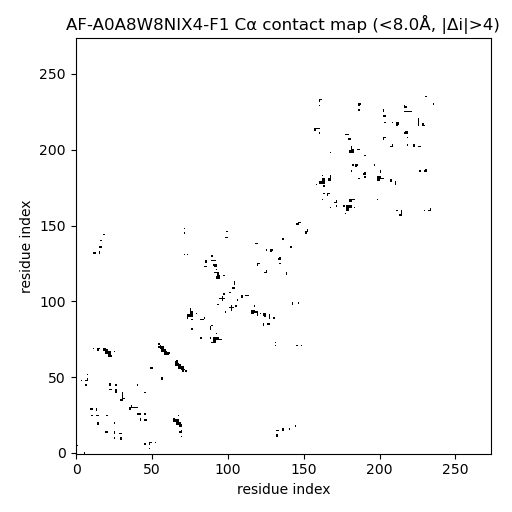1 HIS A CA 1
ATOM 1474 C C . HIS A 1 181 ? 18.042 -7.497 -21.738 1.00 91.75 181 HIS A C 1
ATOM 1476 O O . HIS A 1 181 ? 18.849 -8.104 -22.427 1.00 91.75 181 HIS A O 1
ATOM 1482 N N . LEU A 1 182 ? 16.938 -6.947 -22.249 1.00 91.12 182 LEU A N 1
ATOM 1483 C CA . LEU A 1 182 ? 16.570 -6.995 -23.667 1.00 91.12 182 LEU A CA 1
ATOM 1484 C C . LEU A 1 182 ? 16.690 -5.623 -24.336 1.00 91.12 182 LEU A C 1
ATOM 1486 O O . LEU A 1 182 ? 16.644 -4.565 -23.700 1.00 91.12 182 LEU A O 1
ATOM 1490 N N . CYS A 1 183 ? 16.861 -5.628 -25.654 1.00 90.81 183 CYS A N 1
ATOM 1491 C CA . CYS A 1 183 ? 16.790 -4.419 -26.456 1.00 90.81 183 CYS A CA 1
ATOM 1492 C C . CYS A 1 183 ? 15.344 -3.917 -26.537 1.00 90.81 183 CYS A C 1
ATOM 1494 O O . CYS A 1 183 ? 14.496 -4.562 -27.137 1.00 90.81 183 CYS A O 1
ATOM 1496 N N . GLU A 1 184 ? 15.077 -2.724 -26.006 1.00 88.50 184 GLU A N 1
ATOM 1497 C CA . GLU A 1 184 ? 13.743 -2.107 -26.058 1.00 88.50 184 GLU A CA 1
ATOM 1498 C C . GLU A 1 184 ? 13.162 -2.037 -27.478 1.00 88.50 184 GLU A C 1
ATOM 1500 O O . GLU A 1 184 ? 12.019 -2.417 -27.694 1.00 88.50 184 GLU A O 1
ATOM 1505 N N . PHE A 1 185 ? 13.959 -1.614 -28.464 1.00 88.88 185 PHE A N 1
ATOM 1506 C CA . PHE A 1 185 ? 13.500 -1.526 -29.853 1.00 88.88 185 PHE A CA 1
ATOM 1507 C C . PHE A 1 185 ? 13.231 -2.896 -30.473 1.00 88.88 185 PHE A C 1
ATOM 1509 O O . PHE A 1 185 ? 12.434 -3.005 -31.391 1.00 88.88 185 PHE A O 1
ATOM 1516 N N . PHE A 1 186 ? 13.900 -3.949 -30.007 1.00 91.88 186 PHE A N 1
ATOM 1517 C CA . PHE A 1 186 ? 13.613 -5.305 -30.468 1.00 91.88 186 PHE A CA 1
ATOM 1518 C C . PHE A 1 186 ? 12.296 -5.797 -29.880 1.00 91.88 186 PHE A C 1
ATOM 1520 O O . PHE A 1 186 ? 11.440 -6.262 -30.622 1.00 91.88 186 PHE A O 1
ATOM 1527 N N . VAL A 1 187 ? 12.090 -5.576 -28.578 1.00 89.56 187 VAL A N 1
ATOM 1528 C CA . VAL A 1 187 ? 10.822 -5.900 -27.921 1.00 89.56 187 VAL A CA 1
ATOM 1529 C C . VAL A 1 187 ? 9.663 -5.131 -28.559 1.00 89.56 187 VAL A C 1
ATOM 1531 O O . VAL A 1 187 ? 8.598 -5.701 -28.723 1.00 89.56 187 VAL A O 1
ATOM 1534 N N . LYS A 1 188 ? 9.865 -3.888 -29.010 1.00 86.81 188 LYS A N 1
ATOM 1535 C CA . LYS A 1 188 ? 8.864 -3.102 -29.757 1.00 86.81 188 LYS A CA 1
ATOM 1536 C C . LYS A 1 188 ? 8.742 -3.445 -31.253 1.00 86.81 188 LYS A C 1
ATOM 1538 O O . LYS A 1 188 ? 7.889 -2.885 -31.923 1.00 86.81 188 LYS A O 1
ATOM 1543 N N . GLY A 1 189 ? 9.603 -4.303 -31.804 1.00 87.50 189 GLY A N 1
ATOM 1544 C CA . GLY A 1 189 ? 9.616 -4.627 -33.240 1.00 87.50 189 GLY A CA 1
ATOM 1545 C C . GLY A 1 189 ? 10.254 -3.568 -34.160 1.00 87.50 189 GLY A C 1
ATOM 1546 O O . GLY A 1 189 ? 10.262 -3.740 -35.373 1.00 87.50 189 GLY A O 1
ATOM 1547 N N . SER A 1 190 ? 10.851 -2.501 -33.618 1.00 88.56 190 SER A N 1
ATOM 1548 C CA . SER A 1 190 ? 11.412 -1.356 -34.361 1.00 88.56 190 SER A CA 1
ATOM 1549 C C . SER A 1 190 ? 12.953 -1.290 -34.393 1.00 88.56 190 SER A C 1
ATOM 1551 O O . SER A 1 190 ? 13.553 -0.268 -34.745 1.00 88.56 190 SER A O 1
ATOM 1553 N N . CYS A 1 191 ? 13.657 -2.371 -34.032 1.00 91.75 191 CYS A N 1
ATOM 1554 C CA . CYS A 1 191 ? 15.124 -2.376 -33.990 1.00 91.75 191 CYS A CA 1
ATOM 1555 C C . CYS A 1 191 ? 15.769 -2.368 -35.387 1.00 91.75 191 CYS A C 1
ATOM 1557 O O . CYS A 1 191 ? 15.940 -3.406 -36.024 1.00 91.75 191 CYS A O 1
ATOM 1559 N N . LYS A 1 192 ? 16.278 -1.204 -35.808 1.00 89.69 192 LYS A N 1
ATOM 1560 C CA . LYS A 1 192 ? 16.957 -1.001 -37.106 1.00 89.69 192 LYS A CA 1
ATOM 1561 C C . LYS A 1 192 ? 18.300 -1.740 -37.256 1.00 89.69 192 LYS A C 1
ATOM 1563 O O . LYS A 1 192 ? 18.830 -1.854 -38.358 1.00 89.69 192 LYS A O 1
ATOM 1568 N N . PHE A 1 193 ? 18.883 -2.233 -36.159 1.00 86.75 193 PHE A N 1
ATOM 1569 C CA . PHE A 1 193 ? 20.214 -2.858 -36.162 1.00 86.75 193 PHE A CA 1
ATOM 1570 C C . PHE A 1 193 ? 20.190 -4.375 -36.405 1.00 86.75 193 PHE A C 1
ATOM 1572 O O . PHE A 1 193 ? 21.238 -4.954 -36.715 1.00 86.75 193 PHE A O 1
ATOM 1579 N N . GLY A 1 194 ? 19.026 -5.024 -36.270 1.00 84.75 194 GLY A N 1
ATOM 1580 C CA . GLY A 1 194 ? 18.869 -6.474 -36.428 1.00 84.75 194 GLY A CA 1
ATOM 1581 C C . GLY A 1 194 ? 19.916 -7.270 -35.639 1.00 84.75 194 GLY A C 1
ATOM 1582 O O . GLY A 1 194 ? 20.232 -6.941 -34.497 1.00 84.75 194 GLY A O 1
ATOM 1583 N N . ARG A 1 195 ? 20.536 -8.270 -36.281 1.00 83.12 195 ARG A N 1
ATOM 1584 C CA . ARG A 1 195 ? 21.592 -9.118 -35.685 1.00 83.12 195 ARG A CA 1
ATOM 1585 C C . ARG A 1 195 ? 22.878 -8.373 -35.298 1.00 83.12 195 ARG A C 1
ATOM 1587 O O . ARG A 1 195 ? 23.709 -8.928 -34.593 1.00 83.12 195 ARG A O 1
ATOM 1594 N N . ARG A 1 196 ? 23.074 -7.132 -35.765 1.00 86.62 196 ARG A N 1
ATOM 1595 C CA . ARG A 1 196 ? 24.227 -6.286 -35.396 1.00 86.62 196 ARG A CA 1
ATOM 1596 C C . ARG A 1 196 ? 23.937 -5.406 -34.180 1.00 86.62 196 ARG A C 1
ATOM 1598 O O . ARG A 1 196 ? 24.778 -4.587 -33.799 1.00 86.62 196 ARG A O 1
ATOM 1605 N N . CYS A 1 197 ? 22.754 -5.533 -33.580 1.00 88.12 197 CYS A N 1
ATOM 1606 C CA . CYS A 1 197 ? 22.441 -4.825 -32.355 1.00 88.12 197 CYS A CA 1
ATOM 1607 C C . CYS A 1 197 ? 23.394 -5.269 -31.246 1.00 88.12 197 CYS A C 1
ATOM 1609 O O . CYS A 1 197 ? 23.618 -6.450 -31.017 1.00 88.12 197 CYS A O 1
ATOM 1611 N N . LYS A 1 198 ? 23.957 -4.299 -30.529 1.00 83.94 198 LYS A N 1
ATOM 1612 C CA . LYS A 1 198 ? 24.843 -4.582 -29.393 1.00 83.94 198 LYS A CA 1
ATOM 1613 C C . LYS A 1 198 ? 24.065 -4.823 -28.085 1.00 83.94 198 LYS A C 1
ATOM 1615 O O . LYS A 1 198 ? 24.685 -4.859 -27.028 1.00 83.94 198 LYS A O 1
ATOM 1620 N N . LYS A 1 199 ? 22.731 -4.838 -28.140 1.00 86.88 199 LYS A N 1
ATOM 1621 C CA . LYS A 1 199 ? 21.830 -5.185 -27.033 1.00 86.88 199 LYS A CA 1
ATOM 1622 C C . LYS A 1 199 ? 21.238 -6.564 -27.323 1.00 86.88 199 LYS A C 1
ATOM 1624 O O . LYS A 1 199 ? 21.111 -6.930 -28.487 1.00 86.88 199 LYS A O 1
ATOM 1629 N N . ASN A 1 200 ? 20.874 -7.294 -26.279 1.00 89.00 200 ASN A N 1
ATOM 1630 C CA . ASN A 1 200 ? 20.409 -8.666 -26.379 1.00 89.00 200 ASN A CA 1
ATOM 1631 C C . ASN A 1 200 ? 19.034 -8.729 -27.050 1.00 89.00 200 ASN A C 1
ATOM 1633 O O . ASN A 1 200 ? 18.141 -7.943 -26.718 1.00 89.00 200 ASN A O 1
ATOM 1637 N N . HIS A 1 201 ? 18.902 -9.644 -28.000 1.00 92.06 201 HIS A N 1
ATOM 1638 C CA . HIS A 1 201 ? 17.659 -9.979 -28.691 1.00 92.06 201 HIS A CA 1
ATOM 1639 C C . HIS A 1 201 ? 17.244 -11.436 -28.410 1.00 92.06 201 HIS A C 1
ATOM 1641 O O . HIS A 1 201 ? 16.255 -11.901 -28.950 1.00 92.06 201 HIS A O 1
ATOM 1647 N N . ASP A 1 202 ? 18.002 -12.168 -27.594 1.00 90.00 202 ASP A N 1
ATOM 1648 C CA . ASP A 1 202 ? 17.699 -13.549 -27.238 1.00 90.00 202 ASP A CA 1
ATOM 1649 C C . ASP A 1 202 ? 16.710 -13.582 -26.068 1.00 90.00 202 ASP A C 1
ATOM 1651 O O . ASP A 1 202 ? 17.084 -13.300 -24.926 1.00 90.00 202 ASP A O 1
ATOM 1655 N N . VAL A 1 203 ? 15.444 -13.878 -26.368 1.00 88.25 203 VAL A N 1
ATOM 1656 C CA . VAL A 1 203 ? 14.371 -14.029 -25.369 1.00 88.25 203 VAL A CA 1
ATOM 1657 C C . VAL A 1 203 ? 14.393 -15.389 -24.669 1.00 88.25 203 VAL A C 1
ATOM 1659 O O . VAL A 1 203 ? 13.798 -15.519 -23.605 1.00 88.25 203 VAL A O 1
ATOM 1662 N N . CYS A 1 204 ? 15.126 -16.364 -25.214 1.00 84.50 204 CYS A N 1
ATOM 1663 C CA . CYS A 1 204 ? 15.300 -17.707 -24.654 1.00 84.50 204 CYS A CA 1
ATOM 1664 C C . CYS A 1 204 ? 16.581 -17.812 -23.806 1.00 84.50 204 CYS A C 1
ATOM 1666 O O . CYS A 1 204 ? 17.010 -18.894 -23.402 1.00 84.50 204 CYS A O 1
ATOM 1668 N N . ALA A 1 205 ? 17.249 -16.687 -23.530 1.00 85.25 205 ALA A N 1
ATOM 1669 C CA . ALA A 1 205 ? 18.385 -16.688 -22.624 1.00 85.25 205 ALA A CA 1
ATOM 1670 C C . ALA A 1 205 ? 17.927 -17.120 -21.220 1.00 85.25 205 ALA A C 1
ATOM 1672 O O . ALA A 1 205 ? 16.924 -16.629 -20.705 1.00 85.25 205 ALA A O 1
ATOM 1673 N N . ARG A 1 206 ? 18.707 -17.984 -20.561 1.00 79.69 206 ARG A N 1
ATOM 1674 C CA . ARG A 1 206 ? 18.339 -18.603 -19.269 1.00 79.69 206 ARG A CA 1
ATOM 1675 C C . ARG A 1 206 ? 17.951 -17.594 -18.183 1.00 79.69 206 ARG A C 1
ATOM 1677 O O . ARG A 1 206 ? 17.018 -17.848 -17.428 1.00 79.69 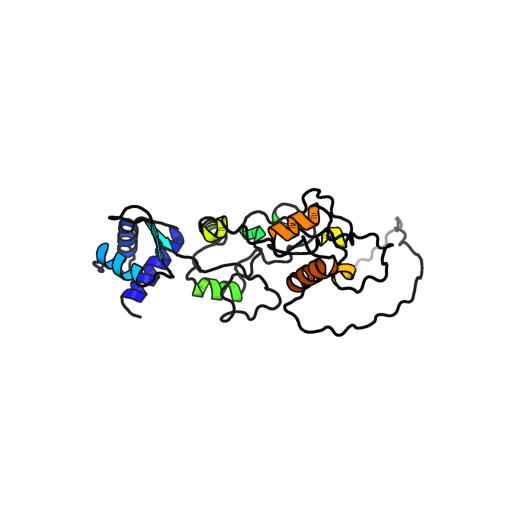206 ARG A O 1
ATOM 1684 N N . ASP A 1 207 ? 18.643 -16.459 -18.119 1.00 78.69 207 ASP A N 1
ATOM 1685 C CA . ASP A 1 207 ? 18.360 -15.406 -17.135 1.00 78.69 207 ASP A CA 1
ATOM 1686 C C . ASP A 1 207 ? 17.036 -14.688 -17.440 1.00 78.69 207 ASP A C 1
ATOM 1688 O O . ASP A 1 207 ? 16.330 -14.263 -16.532 1.00 78.69 207 ASP A O 1
ATOM 1692 N N . ILE A 1 208 ? 16.669 -14.583 -18.722 1.00 84.25 208 ILE A N 1
ATOM 1693 C CA . ILE A 1 208 ? 15.396 -14.010 -19.163 1.00 84.25 208 ILE A CA 1
ATOM 1694 C C . ILE A 1 208 ? 14.261 -14.997 -18.902 1.00 84.25 208 ILE A C 1
ATOM 1696 O O . ILE A 1 208 ? 13.273 -14.603 -18.295 1.00 84.25 208 ILE A O 1
ATOM 1700 N N . GLU A 1 209 ? 14.416 -16.273 -19.263 1.00 81.69 209 GLU A N 1
ATOM 1701 C CA . GLU A 1 209 ? 13.420 -17.314 -18.970 1.00 81.69 209 GLU A CA 1
ATOM 1702 C C . GLU A 1 209 ? 13.115 -17.417 -17.472 1.00 81.69 209 GLU A C 1
ATOM 1704 O O . GLU A 1 209 ? 11.957 -17.566 -17.084 1.00 81.69 209 GLU A O 1
ATOM 1709 N N . ALA A 1 210 ? 14.142 -17.319 -16.619 1.00 76.94 210 ALA A N 1
ATOM 1710 C CA . ALA A 1 210 ? 13.968 -17.320 -15.169 1.00 76.94 210 ALA A CA 1
ATOM 1711 C C . ALA A 1 210 ? 13.074 -16.157 -14.709 1.00 76.94 210 ALA A C 1
ATOM 1713 O O . ALA A 1 210 ? 12.117 -16.381 -13.969 1.00 76.94 210 ALA A O 1
ATOM 1714 N N . ILE A 1 211 ? 13.333 -14.946 -15.216 1.00 81.75 211 ILE A N 1
ATOM 1715 C CA . ILE A 1 211 ? 12.536 -13.746 -14.926 1.00 81.75 211 ILE A CA 1
ATOM 1716 C C . ILE A 1 211 ? 11.109 -13.888 -15.487 1.00 81.75 211 ILE A C 1
ATOM 1718 O O . ILE A 1 211 ? 10.141 -13.561 -14.808 1.00 81.75 211 ILE A O 1
ATOM 1722 N N . LEU A 1 212 ? 10.935 -14.404 -16.708 1.00 80.56 212 LEU A N 1
ATOM 1723 C CA . LEU A 1 212 ? 9.612 -14.598 -17.317 1.00 80.56 212 LEU A CA 1
ATOM 1724 C C . LEU A 1 212 ? 8.755 -15.593 -16.524 1.00 80.56 212 LEU A C 1
ATOM 1726 O O . LEU A 1 212 ? 7.597 -15.295 -16.223 1.00 80.56 212 LEU A O 1
ATOM 1730 N N . ARG A 1 213 ? 9.338 -16.724 -16.105 1.00 78.56 213 ARG A N 1
ATOM 1731 C CA . ARG A 1 213 ? 8.661 -17.721 -15.262 1.00 78.56 213 ARG A CA 1
ATOM 1732 C C . ARG A 1 213 ? 8.292 -17.154 -13.892 1.00 78.56 213 ARG A C 1
ATOM 1734 O O . ARG A 1 213 ? 7.187 -17.401 -13.418 1.00 78.56 213 ARG A O 1
ATOM 1741 N N . GLU A 1 214 ? 9.161 -16.341 -13.289 1.00 71.88 214 GLU A N 1
ATOM 1742 C CA . GLU A 1 214 ? 8.871 -15.618 -12.039 1.00 71.88 214 GLU A CA 1
ATOM 1743 C C . GLU A 1 214 ? 7.686 -14.639 -12.192 1.00 71.88 214 GLU A C 1
ATOM 1745 O O . GLU A 1 214 ? 6.947 -14.378 -11.241 1.00 71.88 214 GLU A O 1
ATOM 1750 N N . HIS A 1 215 ? 7.437 -14.154 -13.412 1.00 70.00 215 HIS A N 1
ATOM 1751 C CA . HIS A 1 215 ? 6.311 -13.282 -13.755 1.00 70.00 215 HIS A CA 1
ATOM 1752 C C . HIS A 1 215 ? 5.083 -13.995 -14.334 1.00 70.00 215 HIS A C 1
ATOM 1754 O O . HIS A 1 215 ? 4.146 -13.313 -14.755 1.00 70.00 215 HIS A O 1
ATOM 1760 N N . ASN A 1 216 ? 5.038 -15.333 -14.290 1.00 68.50 216 ASN A N 1
ATOM 1761 C CA . ASN A 1 216 ? 3.976 -16.166 -14.872 1.00 68.50 216 ASN A CA 1
ATOM 1762 C C . ASN A 1 216 ? 3.761 -15.917 -16.377 1.00 68.50 216 ASN A C 1
ATOM 1764 O O . ASN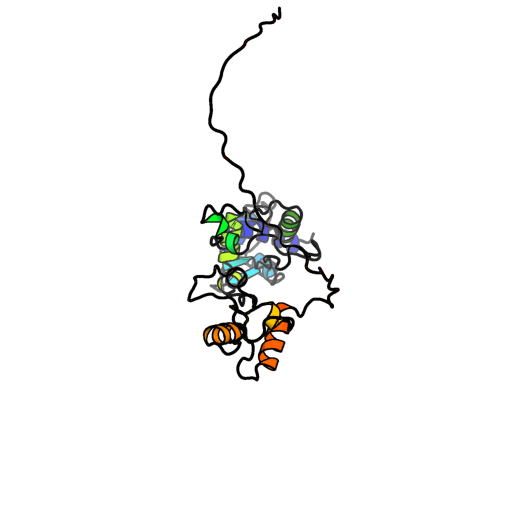 A 1 216 ? 2.626 -15.929 -16.855 1.00 68.50 216 ASN A O 1
ATOM 1768 N N . ILE A 1 217 ? 4.843 -15.662 -17.113 1.00 76.06 217 ILE A N 1
ATOM 1769 C CA . ILE A 1 217 ? 4.840 -15.567 -18.573 1.00 76.06 217 ILE A CA 1
ATOM 1770 C C . ILE A 1 217 ? 5.343 -16.888 -19.141 1.00 76.06 217 ILE A C 1
ATOM 1772 O O . ILE A 1 217 ? 6.382 -17.390 -18.710 1.00 76.06 217 ILE A O 1
ATOM 1776 N N . ASP A 1 218 ? 4.597 -17.437 -20.098 1.00 75.38 218 ASP A N 1
ATOM 1777 C CA . ASP A 1 218 ? 5.006 -18.642 -20.807 1.00 75.38 218 ASP A CA 1
ATOM 1778 C C . ASP A 1 218 ? 6.252 -18.350 -21.656 1.00 75.38 218 ASP A C 1
ATOM 1780 O O . ASP A 1 218 ? 6.267 -17.419 -22.466 1.00 75.38 218 ASP A O 1
ATOM 1784 N N . ALA A 1 219 ? 7.307 -19.122 -21.407 1.00 77.38 219 ALA A N 1
ATOM 1785 C CA . ALA A 1 219 ? 8.603 -19.025 -22.069 1.00 77.38 219 ALA A CA 1
ATOM 1786 C C . ALA A 1 219 ? 8.920 -20.282 -22.900 1.00 77.38 219 ALA A C 1
ATOM 1788 O O . ALA A 1 219 ? 10.020 -20.383 -23.436 1.00 77.38 219 ALA A O 1
ATOM 1789 N N . ASP A 1 220 ? 7.984 -21.235 -22.993 1.00 74.81 220 ASP A N 1
ATOM 1790 C CA . ASP A 1 220 ? 8.178 -22.511 -23.690 1.00 74.81 220 ASP A CA 1
ATOM 1791 C C . ASP A 1 220 ? 7.625 -22.483 -25.142 1.00 74.81 220 ASP A C 1
ATOM 1793 O O . ASP A 1 220 ? 7.700 -23.489 -25.853 1.00 74.81 220 ASP A O 1
ATOM 1797 N N . GLY A 1 221 ? 7.085 -21.337 -25.583 1.00 77.00 221 GLY A N 1
ATOM 1798 C CA . GLY A 1 221 ? 6.620 -21.072 -26.953 1.00 77.00 221 GLY A CA 1
ATOM 1799 C C . GLY A 1 221 ? 7.709 -20.554 -27.902 1.00 77.00 221 GLY A C 1
ATOM 1800 O O . GLY A 1 221 ? 8.882 -20.435 -27.544 1.00 77.00 221 GLY A O 1
ATOM 1801 N N . ASP A 1 222 ? 7.330 -20.245 -29.140 1.00 84.62 222 ASP A N 1
ATOM 1802 C CA . ASP A 1 222 ? 8.213 -19.635 -30.134 1.00 84.62 222 ASP A CA 1
ATOM 1803 C C . ASP A 1 222 ? 8.532 -18.159 -29.823 1.00 84.62 222 ASP A C 1
ATOM 1805 O O . ASP A 1 222 ? 7.848 -17.491 -29.051 1.00 84.62 222 ASP A O 1
ATOM 1809 N N . GLU A 1 223 ? 9.616 -17.637 -30.416 1.00 83.81 223 GLU A N 1
ATOM 1810 C CA . GLU A 1 223 ? 10.150 -16.288 -30.136 1.00 83.81 223 GLU A CA 1
ATOM 1811 C C . GLU A 1 223 ? 9.076 -15.189 -30.226 1.00 83.81 223 GLU A C 1
ATOM 1813 O O . GLU A 1 223 ? 9.077 -14.266 -29.409 1.00 83.81 223 GLU A O 1
ATOM 1818 N N . GLU A 1 224 ? 8.146 -15.298 -31.180 1.00 83.75 224 GLU A N 1
ATOM 1819 C CA . GLU A 1 224 ? 7.074 -14.313 -31.358 1.00 83.75 224 GLU A CA 1
ATOM 1820 C C . GLU A 1 224 ? 6.029 -14.381 -30.237 1.00 83.75 224 GLU A C 1
ATOM 1822 O O . GLU A 1 224 ? 5.648 -13.334 -29.719 1.00 83.75 224 GLU A O 1
ATOM 1827 N N . ASP A 1 225 ? 5.647 -15.580 -29.789 1.00 82.75 225 ASP A N 1
ATOM 1828 C CA . ASP A 1 225 ? 4.703 -15.770 -28.679 1.00 82.75 225 ASP A CA 1
ATOM 1829 C C . ASP A 1 225 ? 5.273 -15.198 -27.373 1.00 82.75 225 ASP A C 1
ATOM 1831 O O . ASP A 1 225 ? 4.598 -14.493 -26.614 1.00 82.75 225 ASP A O 1
ATOM 1835 N N . ILE A 1 226 ? 6.563 -15.444 -27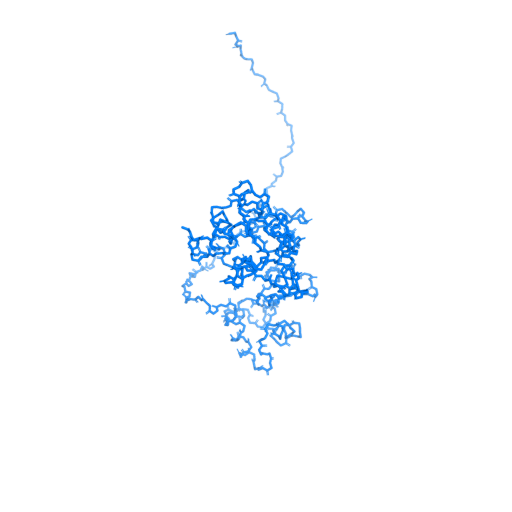.123 1.00 84.69 226 ILE A N 1
ATOM 1836 C CA . ILE A 1 226 ? 7.270 -14.898 -25.959 1.00 84.69 226 ILE A CA 1
ATOM 1837 C C . ILE A 1 226 ? 7.299 -13.364 -26.033 1.00 84.69 226 ILE A C 1
ATOM 1839 O O . ILE A 1 226 ? 7.041 -12.680 -25.037 1.00 84.69 226 ILE A O 1
ATOM 1843 N N . LEU A 1 227 ? 7.589 -12.799 -27.208 1.00 86.56 227 LEU A N 1
ATOM 1844 C CA . LEU A 1 227 ? 7.603 -11.352 -27.417 1.00 86.56 227 LEU A CA 1
ATOM 1845 C C . LEU A 1 227 ? 6.218 -10.725 -27.263 1.00 86.56 227 LEU A C 1
ATOM 1847 O O . LEU A 1 227 ? 6.120 -9.652 -26.666 1.00 86.56 227 LEU A O 1
ATOM 1851 N N . GLU A 1 228 ? 5.163 -11.369 -27.755 1.00 83.06 228 GLU A N 1
ATOM 1852 C CA . GLU A 1 228 ? 3.784 -10.911 -27.593 1.00 83.06 228 GLU A CA 1
ATOM 1853 C C . GLU A 1 228 ? 3.397 -10.864 -26.112 1.00 83.06 228 GLU A C 1
ATOM 1855 O O . GLU A 1 228 ? 2.929 -9.828 -25.631 1.00 83.06 228 GLU A O 1
ATOM 1860 N N . ASN A 1 229 ? 3.721 -11.910 -25.348 1.00 81.19 229 ASN A N 1
ATOM 1861 C CA . ASN A 1 229 ? 3.492 -11.941 -23.904 1.00 81.19 229 ASN A CA 1
ATOM 1862 C C . ASN A 1 229 ? 4.276 -10.844 -23.159 1.00 81.19 229 ASN A C 1
ATOM 1864 O O . ASN A 1 229 ? 3.740 -10.176 -22.265 1.00 81.19 229 ASN A O 1
ATOM 1868 N N . ILE A 1 230 ? 5.537 -10.605 -23.540 1.00 86.00 230 ILE A N 1
ATOM 1869 C CA . ILE A 1 230 ? 6.350 -9.516 -22.979 1.00 86.00 230 ILE A CA 1
ATOM 1870 C C . ILE A 1 230 ? 5.734 -8.152 -23.323 1.00 86.00 230 ILE A C 1
ATOM 1872 O O . ILE A 1 230 ? 5.598 -7.303 -22.438 1.00 86.00 230 ILE A O 1
ATOM 1876 N N . ARG A 1 231 ? 5.348 -7.918 -24.584 1.00 87.38 231 ARG A N 1
ATOM 1877 C CA . ARG A 1 231 ? 4.733 -6.659 -25.044 1.00 87.38 231 ARG A CA 1
ATOM 1878 C C . ARG A 1 231 ? 3.420 -6.395 -24.322 1.00 87.38 231 ARG A C 1
ATOM 1880 O O . ARG A 1 231 ? 3.240 -5.292 -23.811 1.00 87.38 231 ARG A O 1
ATOM 1887 N N . ALA A 1 232 ? 2.553 -7.399 -24.215 1.00 81.44 232 ALA A N 1
ATOM 1888 C CA . ALA A 1 232 ? 1.287 -7.303 -23.497 1.00 81.44 232 ALA A CA 1
ATOM 1889 C C . ALA A 1 232 ? 1.507 -6.857 -22.045 1.00 81.44 232 ALA A C 1
ATOM 1891 O O . ALA A 1 232 ? 0.792 -5.995 -21.537 1.00 81.44 232 ALA A O 1
ATOM 1892 N N . ARG A 1 233 ? 2.559 -7.366 -21.389 1.00 80.88 233 ARG A N 1
ATOM 1893 C CA . ARG A 1 233 ? 2.877 -7.003 -20.004 1.00 80.88 233 ARG A CA 1
ATOM 1894 C C . ARG A 1 233 ? 3.554 -5.639 -19.852 1.00 80.88 233 ARG A C 1
ATOM 1896 O O . ARG A 1 233 ? 3.354 -4.987 -18.829 1.00 80.88 233 ARG A O 1
ATOM 1903 N N . LEU A 1 234 ? 4.363 -5.219 -20.826 1.00 83.19 234 LEU A N 1
ATOM 1904 C CA . LEU A 1 234 ? 5.115 -3.958 -20.785 1.00 83.19 234 LEU A CA 1
ATOM 1905 C C . LEU A 1 234 ? 4.330 -2.750 -21.311 1.00 83.19 234 LEU A C 1
ATOM 1907 O O . LEU A 1 234 ? 4.568 -1.633 -20.848 1.00 83.19 234 LEU A O 1
ATOM 1911 N N . TYR A 1 235 ? 3.449 -2.963 -22.289 1.00 79.81 235 TYR A N 1
ATOM 1912 C CA . TYR A 1 235 ? 2.848 -1.910 -23.112 1.00 79.81 235 TYR A CA 1
ATOM 1913 C C . TYR A 1 235 ? 1.323 -2.044 -23.294 1.00 79.81 235 TYR A C 1
ATOM 1915 O O . TYR A 1 235 ? 0.722 -1.150 -23.876 1.00 79.81 235 TYR A O 1
ATOM 1923 N N . GLY A 1 236 ? 0.681 -3.104 -22.787 1.00 61.25 236 GLY A N 1
ATOM 1924 C CA . GLY A 1 236 ? -0.724 -3.446 -23.078 1.00 61.25 236 GLY A CA 1
ATOM 1925 C C . GLY A 1 236 ? -1.825 -2.516 -22.539 1.00 61.25 236 GLY A C 1
ATOM 1926 O O . GLY A 1 236 ? -2.990 -2.780 -22.812 1.00 61.25 236 GLY A O 1
ATOM 1927 N N . ASP A 1 237 ? -1.493 -1.433 -21.824 1.00 48.06 237 ASP A N 1
ATOM 1928 C CA . ASP A 1 237 ? -2.467 -0.497 -21.225 1.00 48.06 237 ASP A CA 1
ATOM 1929 C C . ASP A 1 237 ? -2.428 0.926 -21.842 1.00 48.06 237 ASP A C 1
ATOM 1931 O O . ASP A 1 237 ? -2.729 1.914 -21.166 1.00 48.06 237 ASP A O 1
ATOM 1935 N N . GLY A 1 238 ? -2.047 1.078 -23.115 1.00 43.62 238 GLY A N 1
ATOM 1936 C CA . GLY A 1 238 ? -2.015 2.389 -23.776 1.00 43.62 238 GLY A CA 1
ATOM 1937 C C . GLY A 1 238 ? -2.208 2.321 -25.287 1.00 43.62 238 GLY A C 1
ATOM 1938 O O . GLY A 1 238 ? -1.455 1.647 -25.977 1.00 43.62 238 GLY A O 1
ATOM 1939 N N . GLU A 1 239 ? -3.227 3.039 -25.757 1.00 38.38 239 GLU A N 1
ATOM 1940 C CA . GLU A 1 239 ? -3.566 3.311 -27.157 1.00 38.38 239 GLU A CA 1
ATOM 1941 C C . GLU A 1 239 ? -2.360 3.778 -27.999 1.00 38.38 239 GLU A C 1
ATOM 1943 O O . GLU A 1 239 ? -1.404 4.365 -27.488 1.00 38.38 239 GLU A O 1
ATOM 1948 N N . GLU A 1 240 ? -2.455 3.490 -29.299 1.00 38.50 240 GLU A N 1
ATOM 1949 C CA . GLU A 1 240 ? -1.468 3.662 -30.371 1.00 38.50 240 GLU A CA 1
ATOM 1950 C C . GLU A 1 240 ? -0.731 5.019 -30.397 1.00 38.50 240 GLU A C 1
ATOM 1952 O O . GLU A 1 240 ? -1.294 6.089 -30.158 1.00 38.50 240 GLU A O 1
ATOM 1957 N N . GLU A 1 241 ? 0.561 4.939 -30.731 1.00 42.25 241 GLU A N 1
ATOM 1958 C CA . GLU A 1 241 ? 1.516 6.036 -30.909 1.00 42.25 241 GLU A CA 1
ATOM 1959 C C . GLU A 1 241 ? 1.130 6.992 -32.055 1.00 42.25 241 GLU A C 1
ATOM 1961 O O . GLU A 1 241 ? 0.583 6.586 -33.077 1.00 42.25 241 GLU A O 1
ATOM 1966 N N . SER A 1 242 ? 1.567 8.251 -31.962 1.00 31.59 242 SER A N 1
ATOM 1967 C CA . SER A 1 242 ? 1.970 8.994 -33.159 1.00 31.59 242 SER A CA 1
ATOM 1968 C C . SER A 1 242 ? 3.452 9.339 -33.042 1.00 31.59 242 SER A C 1
ATOM 1970 O O . SER A 1 242 ? 3.843 10.195 -32.245 1.00 31.59 242 SER A O 1
ATOM 1972 N N . GLU A 1 243 ? 4.261 8.616 -33.812 1.00 39.31 243 GLU A N 1
ATOM 1973 C CA . GLU A 1 243 ? 5.684 8.846 -34.033 1.00 39.31 243 GLU A CA 1
ATOM 1974 C C . GLU A 1 243 ? 5.895 10.218 -34.697 1.00 39.31 243 GLU A C 1
ATOM 1976 O O . GLU A 1 243 ? 5.401 10.467 -35.794 1.00 39.31 243 GLU A O 1
ATOM 1981 N N . GLU A 1 244 ? 6.657 11.110 -34.061 1.00 33.44 244 GLU A N 1
ATOM 1982 C CA . GLU A 1 244 ? 7.324 12.194 -34.787 1.00 33.44 244 GLU A CA 1
ATOM 1983 C C . GLU A 1 244 ? 8.706 11.695 -35.224 1.00 33.44 244 GLU A C 1
ATOM 1985 O O . GLU A 1 244 ? 9.604 11.457 -34.409 1.00 33.44 244 GLU A O 1
ATOM 1990 N N . GLU A 1 245 ? 8.857 11.510 -36.537 1.00 36.22 245 GLU A N 1
ATOM 1991 C CA . GLU A 1 245 ? 10.136 11.310 -37.208 1.00 36.22 245 GLU A CA 1
ATOM 1992 C C . GLU A 1 245 ? 11.067 12.498 -36.926 1.00 36.22 245 GLU A C 1
ATOM 1994 O O . GLU A 1 245 ? 10.824 13.618 -37.371 1.00 36.22 245 GLU A O 1
ATOM 1999 N N . VAL A 1 246 ? 12.182 12.254 -36.235 1.00 32.72 246 VAL A N 1
ATOM 2000 C CA . VAL A 1 246 ? 13.319 13.181 -36.251 1.00 32.72 246 VAL A CA 1
ATOM 2001 C C . VAL A 1 246 ? 14.320 12.652 -37.266 1.00 32.72 246 VAL A C 1
ATOM 2003 O O . VAL A 1 246 ? 15.016 11.659 -37.029 1.00 32.72 246 VAL A O 1
ATOM 2006 N N . THR A 1 247 ? 14.354 13.308 -38.421 1.00 32.31 247 THR A N 1
ATOM 2007 C CA . THR A 1 247 ? 15.354 13.088 -39.460 1.00 32.31 247 THR A CA 1
ATOM 2008 C C . THR A 1 247 ? 16.739 13.495 -38.964 1.00 32.31 247 THR A C 1
ATOM 2010 O O . THR A 1 247 ? 16.924 14.524 -38.317 1.00 32.31 247 THR A O 1
ATOM 2013 N N . SER A 1 248 ? 17.706 12.643 -39.275 1.00 39.12 248 SER A N 1
ATOM 2014 C CA . SER A 1 248 ? 19.143 12.827 -39.109 1.00 39.12 248 SER A CA 1
ATOM 2015 C C . SER A 1 248 ? 19.689 13.980 -39.946 1.00 39.12 248 SER A C 1
ATOM 2017 O O . SER A 1 248 ? 19.343 14.045 -41.118 1.00 39.12 248 SER A O 1
ATOM 2019 N N . GLU A 1 249 ? 20.574 14.776 -39.342 1.00 38.81 249 GLU A N 1
ATOM 2020 C CA . GLU A 1 249 ? 21.691 15.596 -39.868 1.00 38.81 249 GLU A CA 1
ATOM 2021 C C . GLU A 1 249 ? 21.938 16.632 -38.741 1.00 38.81 249 GLU A C 1
ATOM 2023 O O . GLU A 1 249 ? 20.991 17.204 -38.220 1.00 38.81 249 GLU A O 1
ATOM 2028 N N . GLU A 1 250 ? 23.106 16.831 -38.133 1.00 34.88 250 GLU A N 1
ATOM 2029 C CA . GLU A 1 250 ? 24.446 17.001 -38.681 1.00 34.88 250 GLU A CA 1
ATOM 2030 C C . GLU A 1 250 ? 25.490 16.555 -37.632 1.00 34.88 250 GLU A C 1
ATOM 2032 O O . GLU A 1 250 ? 25.388 16.853 -36.437 1.00 34.88 250 GLU A O 1
ATOM 2037 N N . GLU A 1 251 ? 26.513 15.831 -38.087 1.00 40.25 251 GLU A N 1
ATOM 2038 C CA . GLU A 1 251 ? 27.794 15.764 -37.391 1.00 40.25 251 GLU A CA 1
ATOM 2039 C C . GLU A 1 251 ? 28.516 17.092 -37.629 1.00 40.25 251 GLU A C 1
ATOM 2041 O O . GLU A 1 251 ? 28.876 17.385 -38.764 1.00 40.25 251 GLU A O 1
ATOM 2046 N N . GLU A 1 252 ? 28.810 17.860 -36.579 1.00 33.75 252 GLU A N 1
ATOM 2047 C CA . GLU A 1 252 ? 29.942 18.777 -36.651 1.00 33.75 252 GLU A CA 1
ATOM 2048 C C . GLU A 1 252 ? 30.729 18.839 -35.342 1.00 33.75 252 GLU A C 1
ATOM 2050 O O . GLU A 1 252 ? 30.233 18.775 -34.215 1.00 33.75 252 GLU A O 1
ATOM 2055 N N . SER A 1 253 ? 32.030 18.840 -35.560 1.00 33.88 253 SER A N 1
ATOM 2056 C CA . SER A 1 253 ? 33.116 18.553 -34.653 1.00 33.88 253 SER A CA 1
ATOM 2057 C C . SER A 1 253 ? 33.546 19.754 -33.811 1.00 33.88 253 SER A C 1
ATOM 2059 O O . SER A 1 253 ? 33.599 20.868 -34.306 1.00 33.88 253 SER A O 1
ATOM 2061 N N . PHE A 1 254 ? 34.042 19.444 -32.607 1.00 29.52 254 PHE A N 1
ATOM 2062 C CA . PHE A 1 254 ? 35.155 20.117 -31.917 1.00 29.52 254 PHE A CA 1
ATOM 2063 C C . PHE A 1 254 ? 34.994 21.596 -31.504 1.00 29.52 254 PHE A C 1
ATOM 2065 O O . PHE A 1 254 ? 35.096 22.497 -32.318 1.00 29.52 254 PHE A O 1
ATOM 2072 N N . GLU A 1 255 ? 34.974 21.853 -30.190 1.00 32.09 255 GLU A N 1
ATOM 2073 C CA . GLU A 1 255 ? 36.071 22.565 -29.509 1.00 32.09 255 GLU A CA 1
ATOM 2074 C C . GLU A 1 255 ? 35.910 22.508 -27.976 1.00 32.09 255 GLU A C 1
ATOM 2076 O O . GLU A 1 255 ? 34.851 22.767 -27.407 1.00 32.09 255 GLU A O 1
ATOM 2081 N N . GLN A 1 256 ? 36.987 22.125 -27.285 1.00 40.03 256 GLN A N 1
ATOM 2082 C CA . GLN A 1 256 ? 37.068 22.114 -25.823 1.00 40.03 256 GLN A CA 1
ATOM 2083 C C . GLN A 1 256 ? 37.303 23.541 -25.292 1.00 40.03 256 GLN A C 1
ATOM 2085 O O . GLN A 1 256 ? 38.195 24.225 -25.803 1.00 40.03 256 GLN A O 1
ATOM 2090 N N . PRO A 1 257 ? 36.640 23.991 -24.209 1.00 34.41 257 PRO A N 1
ATOM 2091 C CA . PRO A 1 257 ? 36.970 25.277 -23.609 1.00 34.41 257 PRO A CA 1
ATOM 2092 C C . PRO A 1 257 ? 38.321 25.215 -22.881 1.00 34.41 257 PRO A C 1
ATOM 2094 O O . PRO A 1 257 ? 38.501 24.482 -21.902 1.00 34.41 257 PRO A O 1
ATOM 2097 N N . LYS A 1 258 ? 39.277 26.024 -23.353 1.00 37.84 258 LYS A N 1
ATOM 2098 C CA . LYS A 1 258 ? 40.562 26.295 -22.694 1.00 37.84 258 LYS A CA 1
ATOM 2099 C C . LYS A 1 258 ? 40.337 26.917 -21.310 1.00 37.84 258 LYS A C 1
ATOM 2101 O O . LYS A 1 258 ? 39.565 27.859 -21.150 1.00 37.84 258 LYS A O 1
ATOM 2106 N N . LYS A 1 259 ? 41.071 26.417 -20.312 1.00 37.06 259 LYS A N 1
ATOM 2107 C CA . LYS A 1 259 ? 41.186 27.023 -18.975 1.00 37.06 259 LYS A CA 1
ATOM 2108 C C . LYS A 1 259 ? 41.877 28.395 -19.076 1.00 37.06 259 LYS A C 1
ATOM 2110 O O . LYS A 1 259 ? 42.927 28.459 -19.715 1.00 37.06 259 LYS A O 1
ATOM 2115 N N . PRO A 1 260 ? 41.402 29.453 -18.397 1.00 32.34 260 PRO A N 1
ATOM 2116 C CA . PRO A 1 260 ? 42.202 30.650 -18.185 1.00 32.34 260 PRO A CA 1
ATOM 2117 C C . PRO A 1 260 ? 43.103 30.482 -16.950 1.00 32.34 260 PRO A C 1
ATOM 2119 O O . PRO A 1 260 ? 42.644 30.071 -15.885 1.00 32.34 260 PRO A O 1
ATOM 2122 N N . ASN A 1 261 ? 44.388 30.806 -17.100 1.00 33.81 261 ASN A N 1
ATOM 2123 C CA . ASN A 1 261 ? 45.356 30.993 -16.011 1.00 33.81 261 ASN A CA 1
ATOM 2124 C C . ASN A 1 261 ? 45.883 32.453 -16.073 1.00 33.81 261 ASN A C 1
ATOM 2126 O O . ASN A 1 261 ? 45.571 33.151 -17.037 1.00 33.81 261 ASN A O 1
ATOM 2130 N N . PRO A 1 262 ? 46.593 32.975 -15.059 1.00 42.53 262 PRO A N 1
ATOM 2131 C CA . PRO A 1 262 ? 46.204 34.164 -14.314 1.00 42.53 262 PRO A CA 1
ATOM 2132 C C . PRO A 1 262 ? 47.144 35.356 -14.596 1.00 42.53 262 PRO A C 1
ATOM 2134 O O . PRO A 1 262 ? 48.069 35.256 -15.396 1.00 42.53 262 PRO A O 1
ATOM 2137 N N . ASN A 1 263 ? 46.952 36.436 -13.829 1.00 32.16 263 ASN A N 1
ATOM 2138 C CA . ASN A 1 263 ? 47.826 37.607 -13.644 1.00 32.16 263 ASN A CA 1
ATOM 2139 C C . ASN A 1 263 ? 47.681 38.785 -14.629 1.00 32.16 263 ASN A C 1
ATOM 2141 O O . ASN A 1 263 ? 48.237 38.761 -15.721 1.00 32.16 263 ASN A O 1
ATOM 2145 N N . GLN A 1 264 ? 47.068 39.880 -14.153 1.00 39.81 264 GLN A N 1
ATOM 2146 C CA . GLN A 1 264 ? 47.712 41.183 -13.844 1.00 39.81 264 GLN A CA 1
ATOM 2147 C C . GLN A 1 264 ? 46.612 42.233 -13.555 1.00 39.81 264 GLN A C 1
ATOM 2149 O O . GLN A 1 264 ? 45.720 42.437 -14.364 1.00 39.81 264 GLN A O 1
ATOM 2154 N N . GLN A 1 265 ? 46.465 42.671 -12.300 1.00 38.16 265 GLN A N 1
ATOM 2155 C CA . GLN A 1 265 ? 46.982 43.920 -11.699 1.00 38.16 265 GLN A CA 1
ATOM 2156 C C . GLN A 1 265 ? 45.950 45.071 -11.640 1.00 38.16 265 GLN A C 1
ATOM 2158 O O . GLN A 1 265 ? 45.576 45.658 -12.644 1.00 38.16 265 GLN A O 1
ATOM 2163 N N . ASN A 1 266 ? 45.535 45.354 -10.398 1.00 34.84 266 ASN A N 1
ATOM 2164 C CA . ASN A 1 266 ? 45.261 46.641 -9.739 1.00 34.84 266 ASN A CA 1
ATOM 2165 C C . ASN A 1 266 ? 44.868 47.884 -10.565 1.00 34.84 266 ASN A C 1
ATOM 2167 O O . ASN A 1 266 ? 45.698 48.436 -11.277 1.00 34.84 266 ASN A O 1
ATOM 2171 N N . ALA A 1 267 ? 43.714 48.475 -10.222 1.00 35.75 267 ALA A N 1
ATOM 2172 C CA . ALA A 1 267 ? 43.587 49.915 -9.947 1.00 35.75 267 ALA A CA 1
ATOM 2173 C C . ALA A 1 267 ? 42.296 50.219 -9.156 1.00 35.75 267 ALA A C 1
ATOM 2175 O O . ALA A 1 267 ? 41.200 49.813 -9.532 1.00 35.75 267 ALA A O 1
ATOM 2176 N N . VAL A 1 268 ? 42.457 50.935 -8.042 1.00 42.38 268 VAL A N 1
ATOM 2177 C CA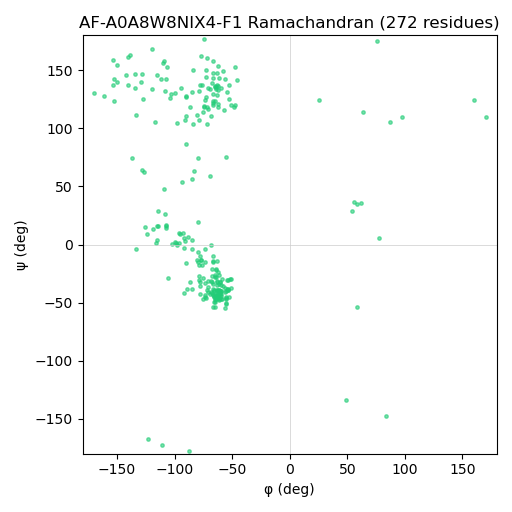 . VAL A 1 268 ? 41.407 51.499 -7.173 1.00 42.38 268 VAL A CA 1
ATOM 2178 C C . VAL A 1 268 ? 40.743 52.694 -7.876 1.00 42.38 268 VAL A C 1
ATOM 2180 O O . VAL A 1 268 ? 41.430 53.422 -8.592 1.00 42.38 268 VAL A O 1
ATOM 2183 N N . PRO A 1 269 ? 39.456 52.978 -7.611 1.00 39.44 269 PRO A N 1
ATOM 2184 C CA . PRO A 1 269 ? 39.155 54.345 -7.190 1.00 39.44 269 PRO A CA 1
ATOM 2185 C C . PRO A 1 269 ? 38.209 54.424 -5.987 1.00 39.44 269 PRO A C 1
ATOM 2187 O O . PRO A 1 269 ? 37.159 53.794 -5.900 1.00 39.44 269 PRO A O 1
ATOM 2190 N N . THR A 1 270 ? 38.625 55.290 -5.075 1.00 39.69 270 THR A N 1
ATOM 2191 C CA . THR A 1 270 ? 37.881 55.943 -4.004 1.00 39.69 270 THR A CA 1
ATOM 2192 C C . THR A 1 270 ? 36.614 56.641 -4.504 1.00 39.69 270 THR A C 1
ATOM 2194 O O . THR A 1 270 ? 36.720 57.427 -5.440 1.00 39.69 270 THR A O 1
ATOM 2197 N N . THR A 1 271 ? 35.489 56.526 -3.791 1.00 42.84 271 THR A N 1
ATOM 2198 C CA . THR A 1 271 ? 34.615 57.681 -3.514 1.00 42.84 271 THR A CA 1
ATOM 2199 C C . THR A 1 271 ? 33.878 57.533 -2.182 1.00 42.84 271 THR A C 1
ATOM 2201 O O . THR A 1 271 ? 33.454 56.463 -1.757 1.00 42.84 271 THR A O 1
ATOM 2204 N N . SER A 1 272 ? 33.817 58.681 -1.519 1.00 35.91 272 SER A N 1
ATOM 2205 C CA . SER A 1 272 ? 33.287 58.996 -0.201 1.00 35.91 272 SER A CA 1
ATOM 2206 C C . SER A 1 272 ? 31.765 58.832 -0.092 1.00 35.91 272 SER A C 1
ATOM 2208 O O . SER A 1 272 ? 31.029 59.236 -0.991 1.00 35.91 272 SER A O 1
ATOM 2210 N N . ARG A 1 273 ? 31.298 58.351 1.067 1.00 42.78 273 ARG A N 1
ATOM 2211 C CA . ARG A 1 273 ? 30.002 58.726 1.650 1.00 42.78 273 ARG A CA 1
ATOM 2212 C C . ARG A 1 273 ? 30.197 59.045 3.132 1.00 42.78 273 ARG A C 1
ATOM 2214 O O . ARG A 1 273 ? 30.481 58.156 3.934 1.00 42.78 273 ARG A O 1
ATOM 2221 N N . ARG A 1 274 ? 30.041 60.324 3.461 1.00 43.06 274 ARG A N 1
ATOM 2222 C CA . ARG A 1 274 ? 29.205 60.750 4.584 1.00 43.06 274 ARG A CA 1
ATOM 2223 C C . ARG A 1 274 ? 27.839 61.095 4.011 1.00 43.06 274 ARG A C 1
ATOM 2225 O O . ARG A 1 274 ? 27.827 61.598 2.865 1.00 43.06 274 ARG A O 1
#

Organism: Magallana gigas (NCBI:txid29159)

Nearest PDB structures (foldseek):
  2co5-assembly1_A  TM=6.513E-01  e=2.212E-01  Sulfolobus turreted icosahedral virus 1
  7b5n-assembly1_C  TM=7.622E-01  e=7.956E-01  Homo sapiens
  6ez1-assembly1_A  TM=7.747E-01  e=1.548E+00  Halobacterium salinarum NRC-1
  3rtr-assembly3_C  TM=6.883E-01  e=1.715E+00  Homo sapiens
  7oni-assembly1_C  TM=7.263E-01  e=9.291E+00  Homo sapiens

Radius of gyration: 28.76 Å; Cα contacts (8 Å, |Δi|>4): 260; chains: 1; bounding box: 72×83×71 Å

Sequence (274 aa):
MTFSQFIKQLAEHVLAREFAMPLSGLALAIRNDPSCKYLQLKPITLHKILQSYPDSFKFQGAREDPEVSLRLSIDICNNVRNCPGFPQCKDLHICRYFMMDNCIHTKRKTRAPCPYPHSLDSKHNRKVRQYHNLLSLDINALKKRMQDSADFASQEAPVDLKLCFYYTRRVCERDDCPYLHLCEFFVKGSCKFGRRCKKNHDVCARDIEAILREHNIDADGDEEDILENIRARLYGDGEEESEEEVTSEEEESFEQPKKPNPNQQNAVPTTSRR

Secondary structure (DSSP, 8-state):
--HHHHHHHHHHHHHHHHSEEEHHHHHHHHHHSGGGTT----HHHHHHHHHT-TTTEEEES-SSS-EEEE-----B-S-STT---TTT--SB-S-HHHHTT--HHHHS--SSPPSS---S-SHHHHHHHHHTT-TT--HHHHHHHHHTSHHHHH--PPPPP-B-HHHHTT----TT-SSB---HHHHTT--TTGGG-SS---TT-HHHHHHHHHTT---SS-HHHHHHHHHHHHHTTS-----------------PPPPP--------------